Protein AF-A0A1D2MIW7-F1 (afdb_monomer_lite)

Secondary structure (DSSP, 8-state):
-----SS-SSBTTT--S---EEESSSS-EE-HHHHHTSTT--SSSS-TT-S-TTEESS-HHHHHHHS---GGGTT--HHHHHHHHHHHHHHHTSHHHHTS-GGGS----TTSTHHHH-SS---HHHHHHHHHTT--SSHHHHHHHHHHHHHHHHHHT-TTSHHHHHHHHHHHHHHHHHHHHHH-HHHHHHHT-SS-HHHHHTSPPSSPPEEEEEEETTTEEEEEEEEEEETTTTEEEEEETTT--EEEEEGGGEEE--SS-SS-GGG-TTTHHHHHHHHHHHHHHHHHHHHHH----PPPTTPBP-S-HHHHHHHH-HHHHHHHHHH------HHHHHHHHHHHHHHHHHHTTTTSSTTS----

Radius of gyration: 23.61 Å; chains: 1; bounding box: 58×45×82 Å

Structure (mmCIF, N/CA/C/O backbone):
data_AF-A0A1D2MIW7-F1
#
_entry.id   AF-A0A1D2MIW7-F1
#
loop_
_atom_site.group_PDB
_atom_site.id
_atom_site.type_symbol
_atom_site.label_atom_id
_atom_site.label_alt_id
_atom_site.label_comp_id
_atom_site.label_asym_id
_atom_site.label_entity_id
_atom_site.label_seq_id
_atom_site.pdbx_PDB_ins_code
_atom_site.Cartn_x
_atom_site.Cartn_y
_atom_site.Cartn_z
_atom_site.occupancy
_atom_site.B_iso_or_equiv
_atom_site.auth_seq_id
_atom_site.auth_comp_id
_atom_site.auth_asym_id
_atom_site.auth_atom_id
_atom_site.pdbx_PDB_model_num
ATOM 1 N N . MET A 1 1 ? 13.161 -3.548 -45.285 1.00 33.22 1 MET A N 1
ATOM 2 C CA . MET A 1 1 ? 13.350 -3.529 -43.821 1.00 33.22 1 MET A CA 1
ATOM 3 C C . MET A 1 1 ? 12.283 -2.623 -43.244 1.00 33.22 1 MET A C 1
ATOM 5 O O . MET A 1 1 ? 12.410 -1.409 -43.304 1.00 33.22 1 MET A O 1
ATOM 9 N N . THR A 1 2 ? 11.162 -3.214 -42.851 1.00 29.78 2 THR A N 1
ATOM 10 C CA . THR A 1 2 ? 9.982 -2.520 -42.331 1.00 29.78 2 THR A CA 1
ATOM 11 C C . THR A 1 2 ? 10.310 -1.963 -40.947 1.00 29.78 2 THR A C 1
ATOM 13 O O . THR A 1 2 ? 10.759 -2.701 -40.074 1.00 29.78 2 THR A O 1
ATOM 16 N N . LEU A 1 3 ? 10.148 -0.651 -40.776 1.00 33.84 3 LEU A N 1
ATOM 17 C CA . LEU A 1 3 ? 10.352 0.060 -39.517 1.00 33.84 3 LEU A CA 1
ATOM 18 C C . LEU A 1 3 ? 9.408 -0.521 -38.449 1.00 33.84 3 LEU A C 1
ATOM 20 O O . LEU A 1 3 ? 8.197 -0.336 -38.535 1.00 33.84 3 LEU A O 1
ATOM 24 N N . ARG A 1 4 ? 9.961 -1.238 -37.459 1.00 43.25 4 ARG A N 1
ATOM 25 C CA . ARG A 1 4 ? 9.262 -1.601 -36.215 1.00 43.25 4 ARG A CA 1
ATOM 26 C C . ARG A 1 4 ? 8.965 -0.309 -35.454 1.00 43.25 4 ARG A C 1
ATOM 28 O O . ARG A 1 4 ? 9.815 0.206 -34.739 1.00 43.25 4 ARG A O 1
ATOM 35 N N . THR A 1 5 ? 7.776 0.241 -35.628 1.00 51.25 5 THR A N 1
ATOM 36 C CA . THR A 1 5 ? 7.263 1.340 -34.807 1.00 51.25 5 THR A CA 1
ATOM 37 C C . THR A 1 5 ? 6.192 0.766 -33.892 1.00 51.25 5 THR A C 1
ATOM 39 O O . THR A 1 5 ? 5.144 0.409 -34.416 1.00 51.25 5 THR A O 1
ATOM 42 N N . PHE A 1 6 ? 6.482 0.605 -32.590 1.00 65.00 6 PHE A N 1
ATOM 43 C CA . PHE A 1 6 ? 5.611 0.986 -31.449 1.00 65.00 6 PHE A CA 1
ATOM 44 C C . PHE A 1 6 ? 5.975 0.357 -30.084 1.00 65.00 6 PHE A C 1
ATOM 46 O O . PHE A 1 6 ? 5.463 0.833 -29.075 1.00 65.00 6 PHE A O 1
ATOM 53 N N . GLY A 1 7 ? 6.865 -0.639 -30.005 1.00 77.62 7 GLY A N 1
ATOM 54 C CA . GLY A 1 7 ? 7.202 -1.306 -28.736 1.00 77.62 7 GLY A CA 1
ATOM 55 C C . GLY A 1 7 ? 8.694 -1.356 -28.419 1.00 77.62 7 GLY A C 1
ATOM 56 O O . GLY A 1 7 ? 9.531 -1.247 -29.315 1.00 77.62 7 GLY A O 1
ATOM 57 N N . ASP A 1 8 ? 9.005 -1.542 -27.137 1.00 87.31 8 ASP A N 1
ATOM 58 C CA . ASP A 1 8 ? 10.353 -1.796 -26.632 1.00 87.31 8 ASP A CA 1
ATOM 59 C C . ASP A 1 8 ? 10.974 -3.026 -27.315 1.00 87.31 8 ASP A C 1
ATOM 61 O O . ASP A 1 8 ? 10.278 -3.998 -27.617 1.00 87.31 8 ASP A O 1
ATOM 65 N N . MET A 1 9 ? 12.280 -2.999 -27.560 1.00 89.25 9 MET A N 1
ATOM 66 C CA . MET A 1 9 ? 13.021 -4.165 -28.048 1.00 89.25 9 MET A CA 1
ATOM 67 C C . MET A 1 9 ? 13.393 -5.125 -26.914 1.00 89.25 9 MET A C 1
ATOM 69 O O . MET A 1 9 ? 13.704 -6.289 -27.180 1.00 89.25 9 MET A O 1
ATOM 73 N N . TYR A 1 10 ? 13.332 -4.653 -25.669 1.00 91.56 10 TYR A N 1
ATOM 74 C CA . TYR A 1 10 ? 13.669 -5.406 -24.472 1.00 91.56 10 TYR A CA 1
ATOM 75 C C . TYR A 1 10 ? 12.407 -5.910 -23.773 1.00 91.56 10 TYR A C 1
ATOM 77 O O . TYR A 1 10 ? 11.380 -5.235 -23.682 1.00 91.56 10 TYR A O 1
ATOM 85 N N . CYS A 1 11 ? 12.468 -7.143 -23.282 1.00 91.94 11 CYS A N 1
ATOM 86 C CA . CYS A 1 11 ? 11.341 -7.780 -22.619 1.00 91.94 11 CYS A CA 1
ATOM 87 C C . CYS A 1 11 ? 11.134 -7.165 -21.234 1.00 91.94 11 CYS A C 1
ATOM 89 O O . CYS A 1 11 ? 12.060 -7.108 -20.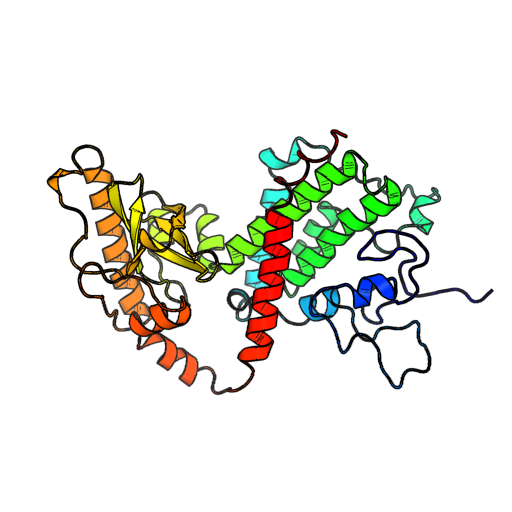429 1.00 91.94 11 CYS A O 1
ATOM 91 N N . TRP A 1 12 ? 9.909 -6.751 -20.920 1.00 92.69 12 TRP A N 1
ATOM 92 C CA . TRP A 1 12 ? 9.562 -6.129 -19.645 1.00 92.69 12 TRP A CA 1
ATOM 93 C C . TRP A 1 12 ? 9.880 -7.019 -18.437 1.00 92.69 12 TRP A C 1
ATOM 95 O O . TRP A 1 12 ? 10.299 -6.504 -17.404 1.00 92.69 12 TRP A O 1
ATOM 105 N N . CYS A 1 13 ? 9.718 -8.339 -18.582 1.00 89.75 13 CYS A N 1
ATOM 106 C CA . CYS A 1 13 ? 9.931 -9.308 -17.507 1.00 89.75 13 CYS A CA 1
ATOM 107 C C . CYS A 1 13 ? 11.409 -9.626 -17.269 1.00 89.75 13 CYS A C 1
ATOM 109 O O . CYS A 1 13 ? 11.843 -9.680 -16.127 1.00 89.75 13 CYS A O 1
ATOM 111 N N . CYS A 1 14 ? 12.172 -9.898 -18.333 1.00 92.12 14 CYS A N 1
ATOM 112 C CA . CYS A 1 14 ? 13.530 -10.436 -18.201 1.00 92.12 14 CYS A CA 1
ATOM 113 C C . CYS A 1 14 ? 14.632 -9.459 -18.626 1.00 92.12 14 CYS A C 1
ATOM 115 O O . CYS A 1 14 ? 15.806 -9.787 -18.454 1.00 92.12 14 CYS A O 1
ATOM 117 N N . HIS A 1 15 ? 14.265 -8.296 -19.176 1.00 92.31 15 HIS A N 1
ATOM 118 C CA . HIS A 1 15 ? 15.143 -7.207 -19.625 1.00 92.31 15 HIS A CA 1
ATOM 119 C C . HIS A 1 15 ? 16.101 -7.561 -20.776 1.00 92.31 15 HIS A C 1
ATOM 121 O O . HIS A 1 15 ? 17.041 -6.822 -21.044 1.00 92.31 15 HIS A O 1
ATOM 127 N N . LEU A 1 16 ? 15.879 -8.689 -21.461 1.00 91.00 16 LEU A N 1
ATOM 128 C CA . LEU A 1 16 ? 16.687 -9.131 -22.604 1.00 91.00 16 LEU A CA 1
ATOM 129 C C . LEU A 1 16 ? 16.058 -8.714 -23.941 1.00 91.00 16 LEU A C 1
ATOM 131 O O . LEU A 1 16 ? 14.845 -8.517 -24.018 1.00 91.00 16 LEU A O 1
ATOM 135 N N . GLU A 1 17 ? 16.895 -8.617 -24.976 1.00 89.94 17 GLU A N 1
ATOM 136 C CA . GLU A 1 17 ? 16.527 -8.274 -26.361 1.00 89.94 17 GLU A CA 1
ATOM 137 C C . GLU A 1 17 ? 15.564 -9.284 -27.004 1.00 89.94 17 GLU A C 1
ATOM 139 O O . GLU A 1 17 ? 15.214 -10.307 -26.417 1.00 89.94 17 GLU A O 1
ATOM 144 N N . ASP A 1 18 ? 15.141 -9.003 -28.237 1.00 86.62 18 ASP A N 1
ATOM 145 C CA . ASP A 1 18 ? 14.216 -9.821 -29.028 1.00 86.62 18 ASP A CA 1
ATOM 146 C C . ASP A 1 18 ? 12.820 -9.969 -28.408 1.00 86.62 18 ASP A C 1
ATOM 148 O O . ASP A 1 18 ? 12.116 -10.957 -28.633 1.00 86.62 18 ASP A O 1
ATOM 152 N N . ALA A 1 19 ? 12.364 -8.960 -27.662 1.00 86.38 19 ALA A N 1
ATOM 153 C CA . ALA A 1 19 ? 10.955 -8.863 -27.316 1.00 86.38 19 ALA A CA 1
ATOM 154 C C . ALA A 1 19 ? 10.133 -8.642 -28.594 1.00 86.38 19 ALA A C 1
ATOM 156 O O . ALA A 1 19 ? 10.399 -7.739 -29.393 1.00 86.38 19 ALA A O 1
ATOM 157 N N . MET A 1 20 ? 9.158 -9.521 -28.819 1.00 80.94 20 MET A N 1
ATOM 158 C CA . MET A 1 20 ? 8.353 -9.518 -30.044 1.00 80.94 20 MET A CA 1
ATOM 159 C C . MET A 1 20 ? 6.889 -9.182 -29.785 1.00 80.94 20 MET A C 1
ATOM 161 O O . MET A 1 20 ? 6.206 -8.823 -30.728 1.00 80.94 20 MET A O 1
ATOM 165 N N . TYR A 1 21 ? 6.412 -9.283 -28.541 1.00 83.38 21 TYR A N 1
ATOM 166 C CA . TYR A 1 21 ? 5.001 -9.097 -28.208 1.00 83.38 21 TYR A CA 1
ATOM 167 C C . TYR A 1 21 ? 4.797 -7.734 -27.567 1.00 83.38 21 TYR A C 1
ATOM 169 O O . TYR A 1 21 ? 5.076 -7.569 -26.379 1.00 83.38 21 TYR A O 1
ATOM 177 N N . SER A 1 22 ? 4.349 -6.758 -28.352 1.00 86.06 22 SER A N 1
ATOM 178 C CA . SER A 1 22 ? 4.209 -5.367 -27.910 1.00 86.06 22 SER A CA 1
ATOM 179 C C . SER A 1 22 ? 2.771 -5.030 -27.533 1.00 86.06 22 SER A C 1
ATOM 181 O O . SER A 1 22 ? 1.825 -5.408 -28.226 1.00 86.06 22 SER A O 1
ATOM 183 N N . CYS A 1 23 ? 2.609 -4.289 -26.439 1.00 86.00 23 CYS A N 1
ATOM 184 C CA . CYS A 1 23 ? 1.318 -3.781 -25.985 1.00 86.00 23 CYS A CA 1
ATOM 185 C C . CYS A 1 23 ? 0.792 -2.674 -26.913 1.00 86.00 23 CYS A C 1
ATOM 187 O O . CYS A 1 23 ? 1.543 -1.787 -27.307 1.00 86.00 23 CYS A O 1
ATOM 189 N N . LYS A 1 24 ? -0.514 -2.656 -27.207 1.00 85.75 24 LYS A N 1
ATOM 190 C CA . LYS A 1 24 ? -1.151 -1.563 -27.966 1.00 85.75 24 LYS A CA 1
ATOM 191 C C . LYS A 1 24 ? -1.375 -0.295 -27.137 1.00 85.75 24 LYS A C 1
ATOM 193 O O . LYS A 1 24 ? -1.483 0.790 -27.703 1.00 85.75 24 LYS A O 1
ATOM 198 N N . LYS A 1 25 ? -1.450 -0.412 -25.806 1.00 86.12 25 LYS A N 1
ATOM 199 C CA . LYS A 1 25 ? -1.722 0.710 -24.886 1.00 86.12 25 LYS A CA 1
ATOM 200 C C . LYS A 1 25 ? -0.469 1.404 -24.343 1.00 86.12 25 LYS A C 1
ATOM 202 O O . LYS A 1 25 ? -0.565 2.523 -23.845 1.00 86.12 25 LYS A O 1
ATOM 207 N N . CYS A 1 26 ? 0.701 0.766 -24.390 1.00 89.69 26 CYS A N 1
ATOM 208 C CA . CYS A 1 26 ? 1.945 1.356 -23.892 1.00 89.69 26 CYS A CA 1
ATOM 209 C C . CYS A 1 26 ? 3.171 0.832 -24.644 1.00 89.69 26 CYS A C 1
ATOM 211 O O . CYS A 1 26 ? 3.077 -0.102 -25.425 1.00 89.69 26 CYS A O 1
ATOM 213 N N . ALA A 1 27 ? 4.341 1.399 -24.354 1.00 91.50 27 ALA A N 1
ATOM 214 C CA . ALA A 1 27 ? 5.586 1.033 -25.026 1.00 91.50 27 ALA A CA 1
ATOM 215 C C . ALA A 1 27 ? 6.176 -0.330 -24.604 1.00 91.50 27 ALA A C 1
ATOM 217 O O . ALA A 1 27 ? 7.210 -0.710 -25.136 1.00 91.50 27 ALA A O 1
ATOM 218 N N . ARG A 1 28 ? 5.584 -1.063 -23.648 1.00 91.00 28 ARG A N 1
ATOM 219 C CA . ARG A 1 28 ? 6.159 -2.321 -23.133 1.00 91.00 28 ARG A CA 1
ATOM 220 C C . ARG A 1 28 ? 6.048 -3.454 -24.150 1.00 91.00 28 ARG A C 1
ATOM 222 O O . ARG A 1 28 ? 5.008 -3.619 -24.792 1.00 91.00 28 ARG A O 1
ATOM 229 N N . SER A 1 29 ? 7.083 -4.286 -24.189 1.00 90.38 29 SER A N 1
ATOM 230 C CA . SER A 1 29 ? 7.117 -5.524 -24.965 1.00 90.38 29 SER A CA 1
ATOM 231 C C . SER A 1 29 ? 7.539 -6.708 -24.109 1.00 90.38 29 SER A C 1
ATOM 233 O O . SER A 1 29 ? 8.153 -6.544 -23.059 1.00 90.38 29 SER A O 1
ATOM 235 N N . TYR A 1 30 ? 7.229 -7.916 -24.566 1.00 88.56 30 TYR A N 1
ATOM 236 C CA . TYR A 1 30 ? 7.497 -9.146 -23.835 1.00 88.56 30 TYR A CA 1
ATOM 237 C C . TYR A 1 30 ? 8.016 -10.249 -24.766 1.00 88.56 30 TYR A C 1
ATOM 239 O O . TYR A 1 30 ? 7.759 -10.258 -25.976 1.00 88.56 30 TYR A O 1
ATOM 247 N N . HIS A 1 31 ? 8.724 -11.225 -24.199 1.00 86.69 31 HIS A N 1
ATOM 248 C CA . HIS A 1 31 ? 8.902 -12.527 -24.843 1.00 86.69 31 HIS A CA 1
ATOM 249 C C . HIS A 1 31 ? 7.650 -13.365 -24.670 1.00 86.69 31 HIS A C 1
ATOM 251 O O . HIS A 1 31 ? 7.053 -13.353 -23.597 1.00 86.69 31 HIS A O 1
ATOM 257 N N . ARG A 1 32 ? 7.339 -14.194 -25.675 1.00 80.25 32 ARG A N 1
ATOM 258 C CA . ARG A 1 32 ? 6.245 -15.170 -25.598 1.00 80.25 32 ARG A CA 1
ATOM 259 C C . ARG A 1 32 ? 6.309 -15.957 -24.291 1.00 80.25 32 ARG A C 1
ATOM 261 O O . ARG A 1 32 ? 5.372 -15.940 -23.508 1.00 80.25 32 ARG A O 1
ATOM 268 N N . ARG A 1 33 ? 7.457 -16.600 -24.055 1.00 83.12 33 ARG A N 1
ATOM 269 C CA . ARG A 1 33 ? 7.700 -17.454 -22.892 1.00 83.12 33 ARG A CA 1
ATOM 270 C C . ARG A 1 33 ? 7.535 -16.692 -21.579 1.00 83.12 33 ARG A C 1
ATOM 272 O O . ARG A 1 33 ? 6.825 -17.174 -20.713 1.00 83.12 33 ARG A O 1
ATOM 279 N N . CYS A 1 34 ? 8.114 -15.495 -21.472 1.00 85.81 34 CYS A N 1
ATOM 280 C CA . CYS A 1 34 ? 7.993 -14.686 -20.263 1.00 85.81 34 CYS A CA 1
ATOM 281 C C . CYS A 1 34 ? 6.542 -14.324 -19.951 1.00 85.81 34 CYS A C 1
ATOM 283 O O . CYS A 1 34 ? 6.188 -14.328 -18.785 1.00 85.81 34 CYS A O 1
ATOM 285 N N . VAL A 1 35 ? 5.704 -14.055 -20.960 1.00 75.94 35 VAL A N 1
ATOM 286 C CA . VAL A 1 35 ? 4.276 -13.801 -20.719 1.00 75.94 35 VAL A CA 1
ATOM 287 C C . VAL A 1 35 ? 3.569 -15.047 -20.188 1.00 75.94 35 VAL A C 1
ATOM 289 O O . VAL A 1 35 ? 2.824 -14.945 -19.224 1.00 75.94 35 VAL A O 1
ATOM 292 N N . PHE A 1 36 ? 3.816 -16.214 -20.792 1.00 72.94 36 PHE A N 1
ATOM 293 C CA . PHE A 1 36 ? 3.184 -17.477 -20.381 1.00 72.94 36 PHE A CA 1
ATOM 294 C C . PHE A 1 36 ? 3.660 -17.993 -19.020 1.00 72.94 36 PHE A C 1
ATOM 296 O O . PHE A 1 36 ? 2.936 -18.735 -18.368 1.00 72.94 36 PHE A O 1
ATOM 303 N N . GLU A 1 37 ? 4.876 -17.636 -18.611 1.00 75.25 37 GLU A N 1
ATOM 304 C CA . GLU A 1 37 ? 5.429 -17.987 -17.301 1.00 75.25 37 GLU A CA 1
ATOM 305 C C . GLU A 1 37 ? 5.035 -16.990 -16.205 1.00 75.25 37 GLU A C 1
ATOM 307 O O . GLU A 1 37 ? 5.326 -17.249 -15.039 1.00 75.25 37 GLU A O 1
ATOM 312 N N . MET A 1 38 ? 4.376 -15.869 -16.535 1.00 69.31 38 MET A N 1
ATOM 313 C CA . MET A 1 38 ? 3.837 -14.999 -15.493 1.00 69.31 38 MET A CA 1
ATOM 314 C C . MET A 1 38 ? 2.708 -15.735 -14.767 1.00 69.31 38 MET A C 1
ATOM 316 O O . MET A 1 38 ? 1.735 -16.136 -15.416 1.00 69.31 38 MET A O 1
ATOM 320 N N . PRO A 1 39 ? 2.817 -15.910 -13.438 1.00 58.75 39 PRO A N 1
ATOM 321 C CA . PRO A 1 39 ? 1.760 -16.519 -12.649 1.00 58.75 39 PRO A CA 1
ATOM 322 C C . PRO A 1 39 ? 0.434 -15.795 -12.899 1.00 58.75 39 PRO A C 1
ATOM 324 O O . PRO A 1 39 ? 0.401 -14.568 -12.878 1.00 58.75 39 PRO A O 1
ATOM 327 N N . ASN A 1 40 ? -0.627 -16.564 -13.144 1.00 56.22 40 ASN A N 1
ATOM 328 C CA . ASN A 1 40 ? -2.027 -16.126 -13.139 1.00 56.22 40 ASN A CA 1
ATOM 329 C C . ASN A 1 40 ? -2.458 -15.034 -14.143 1.00 56.22 40 ASN A C 1
ATOM 331 O O . ASN A 1 40 ? -3.556 -14.505 -14.026 1.00 56.22 40 ASN A O 1
ATOM 335 N N . TYR A 1 41 ? -1.681 -14.765 -15.201 1.00 60.62 41 TYR A N 1
ATOM 336 C CA . TYR A 1 41 ? -2.113 -13.879 -16.298 1.00 60.62 41 TYR A CA 1
ATOM 337 C C . TYR A 1 41 ? -2.393 -14.585 -17.646 1.00 60.62 41 TYR A C 1
ATOM 339 O O . TYR A 1 41 ? -1.769 -14.233 -18.655 1.00 60.62 41 TYR A O 1
ATOM 347 N N . PRO A 1 42 ? -3.344 -15.539 -17.745 1.00 52.06 42 PRO A N 1
ATOM 348 C CA . PRO A 1 42 ? -3.893 -15.945 -19.030 1.00 52.06 42 PRO A CA 1
ATOM 349 C C . PRO A 1 42 ? -5.242 -15.248 -19.318 1.00 52.06 42 PRO A C 1
ATOM 351 O O . PRO A 1 42 ? -6.228 -15.482 -18.636 1.00 52.06 42 PRO A O 1
ATOM 354 N N . GLU A 1 43 ? -5.249 -14.467 -20.409 1.00 52.09 43 GLU A N 1
ATOM 355 C CA . GLU A 1 43 ? -6.390 -13.835 -21.119 1.00 52.09 43 GLU A CA 1
ATOM 356 C C . GLU A 1 43 ? -6.956 -12.527 -20.515 1.00 52.09 43 GLU A C 1
ATOM 358 O O . GLU A 1 43 ? -7.463 -12.541 -19.402 1.00 52.09 43 GLU A O 1
ATOM 363 N N . PRO A 1 44 ? -6.863 -11.362 -21.212 1.00 51.66 44 PRO A N 1
ATOM 364 C CA . PRO A 1 44 ? -6.863 -11.156 -22.665 1.00 51.66 44 PRO A CA 1
ATOM 365 C C . PRO A 1 44 ? -5.572 -10.463 -23.152 1.00 51.66 44 PRO A C 1
ATOM 367 O O . PRO A 1 44 ? -5.558 -9.292 -23.532 1.00 51.66 44 PRO A O 1
ATOM 370 N N . LEU A 1 45 ? -4.444 -11.176 -23.119 1.00 55.19 45 LEU A N 1
ATOM 371 C CA . LEU A 1 45 ? -3.157 -10.652 -23.605 1.00 55.19 45 LEU A CA 1
ATOM 372 C C . LEU A 1 45 ? -2.978 -10.828 -25.120 1.00 55.19 45 LEU A C 1
ATOM 374 O O . LEU A 1 45 ? -2.221 -10.096 -25.753 1.00 55.19 45 LEU A O 1
ATOM 378 N N . PHE A 1 46 ? -3.687 -11.777 -25.723 1.00 56.59 46 PHE A N 1
ATOM 379 C CA . PHE A 1 46 ? -3.615 -12.055 -27.151 1.00 56.59 46 PHE A CA 1
ATOM 380 C C . PHE A 1 46 ? -5.021 -12.010 -27.714 1.00 56.59 46 PHE A C 1
ATOM 382 O O . PHE A 1 46 ? -5.910 -12.681 -27.202 1.00 56.59 46 PHE A O 1
ATOM 389 N N . ASN A 1 47 ? -5.224 -11.217 -28.759 1.00 54.38 47 ASN A N 1
ATOM 390 C CA . ASN A 1 47 ? -6.470 -11.258 -29.498 1.00 54.38 47 ASN A CA 1
ATOM 391 C C . ASN A 1 47 ? -6.446 -12.520 -30.379 1.00 54.38 47 ASN A C 1
ATOM 393 O O . ASN A 1 47 ? -5.641 -12.558 -31.320 1.00 54.38 47 ASN A O 1
ATOM 397 N N . PRO A 1 48 ? -7.284 -13.540 -30.106 1.00 52.34 48 PRO A N 1
ATOM 398 C CA . PRO A 1 48 ? -7.294 -14.779 -30.883 1.00 52.34 48 PRO A CA 1
ATOM 399 C C . PRO A 1 48 ? -7.689 -14.550 -32.351 1.00 52.34 48 PRO A C 1
ATOM 401 O O . PRO A 1 48 ? -7.375 -15.376 -33.204 1.00 52.34 48 PRO A O 1
ATOM 404 N N . GLU A 1 49 ? -8.330 -13.418 -32.658 1.00 53.56 49 GLU A N 1
ATOM 405 C CA . GLU A 1 49 ? -8.739 -13.002 -34.002 1.00 53.56 49 GLU A CA 1
ATOM 406 C C . GLU A 1 49 ? -7.729 -12.054 -34.676 1.00 53.56 49 GLU A C 1
ATOM 408 O O . GLU A 1 49 ? -7.880 -11.717 -35.854 1.00 53.56 49 GLU A O 1
ATOM 413 N N . SER A 1 50 ? -6.686 -11.600 -33.967 1.00 57.09 50 SER A N 1
ATOM 414 C CA . SER A 1 50 ? -5.691 -10.707 -34.564 1.00 57.09 50 SER A CA 1
ATOM 415 C C . SER A 1 50 ? -4.777 -11.449 -35.539 1.00 57.09 50 SER A C 1
ATOM 417 O O . SER A 1 50 ? -4.153 -12.455 -35.220 1.00 57.09 50 SER A O 1
ATOM 419 N N . MET A 1 51 ? -4.666 -10.903 -36.752 1.00 49.81 51 MET A N 1
ATOM 420 C CA . MET A 1 51 ? -3.760 -11.396 -37.798 1.00 49.81 51 MET A CA 1
ATOM 421 C C . MET A 1 51 ? -2.276 -11.131 -37.482 1.00 49.81 51 MET A C 1
ATOM 423 O O . MET A 1 51 ? -1.407 -11.654 -38.177 1.00 49.81 51 MET A O 1
ATOM 427 N N . ASP A 1 52 ? -1.985 -10.303 -36.471 1.00 60.94 52 ASP A N 1
ATOM 428 C CA . ASP A 1 52 ? -0.629 -9.996 -36.020 1.00 60.94 52 ASP A CA 1
ATOM 429 C C . ASP A 1 52 ? -0.314 -10.756 -34.719 1.00 60.94 52 ASP A C 1
ATOM 431 O O . ASP A 1 52 ? -0.646 -10.278 -33.630 1.00 60.94 52 ASP A O 1
ATOM 435 N N . PRO A 1 53 ? 0.363 -11.915 -34.798 1.00 58.03 53 PRO A N 1
ATOM 436 C CA . PRO A 1 53 ? 0.722 -12.707 -33.628 1.00 58.03 53 PRO A CA 1
ATOM 437 C C . PRO A 1 53 ? 1.750 -12.011 -32.720 1.00 58.03 53 PRO A C 1
ATOM 439 O O . PRO A 1 53 ? 2.132 -12.587 -31.711 1.00 58.03 53 PRO A O 1
ATOM 442 N N . SER A 1 54 ? 2.237 -10.812 -33.064 1.00 63.28 54 SER A N 1
ATOM 443 C CA . SER A 1 54 ? 3.194 -10.012 -32.287 1.00 63.28 54 SER A CA 1
ATOM 444 C C . SER A 1 54 ? 2.555 -8.830 -31.534 1.00 63.28 54 SER A C 1
ATOM 446 O O . SER A 1 54 ? 3.269 -8.059 -30.890 1.00 63.28 54 SER A O 1
ATOM 448 N N . SER A 1 55 ? 1.224 -8.677 -31.555 1.00 67.56 55 SER A N 1
ATOM 449 C CA . SER A 1 55 ? 0.530 -7.550 -30.913 1.00 67.56 55 SER A CA 1
ATOM 450 C C . SER A 1 55 ? -0.415 -7.983 -29.783 1.00 67.56 55 SER A C 1
ATOM 452 O O . SER A 1 55 ? -1.239 -8.877 -29.950 1.00 67.56 55 SER A O 1
ATOM 454 N N . MET A 1 56 ? -0.302 -7.319 -28.630 1.00 76.94 56 MET A N 1
ATOM 455 C CA . MET A 1 56 ? -1.082 -7.555 -27.408 1.00 76.94 56 MET A CA 1
ATOM 456 C C . MET A 1 56 ? -2.065 -6.402 -27.168 1.00 76.94 56 MET A C 1
ATOM 458 O O . MET A 1 56 ? -1.650 -5.243 -27.147 1.00 76.94 56 MET A O 1
ATOM 462 N N . ASP A 1 57 ? -3.354 -6.694 -26.954 1.00 80.00 57 ASP A N 1
ATOM 463 C CA . ASP A 1 57 ? -4.393 -5.657 -26.798 1.00 80.00 57 ASP A CA 1
ATOM 464 C C . ASP A 1 57 ? -4.172 -4.777 -25.561 1.00 80.00 57 ASP A C 1
ATOM 466 O O . ASP A 1 57 ? -4.254 -3.550 -25.635 1.00 80.00 57 ASP A O 1
ATOM 470 N N . SER A 1 58 ? -3.827 -5.388 -24.430 1.00 80.25 58 SER A N 1
ATOM 471 C CA . SER A 1 58 ? -3.421 -4.694 -23.210 1.00 80.25 58 SER A CA 1
ATOM 472 C C . SER A 1 58 ? -2.435 -5.570 -22.452 1.00 80.25 58 SER A C 1
ATOM 474 O O . SER A 1 58 ? -2.665 -6.765 -22.329 1.00 80.25 58 SER A O 1
ATOM 476 N N . CYS A 1 59 ? -1.343 -5.000 -21.945 1.00 83.19 59 CYS A N 1
ATOM 477 C CA . CYS A 1 59 ? -0.402 -5.744 -21.109 1.00 83.19 59 CYS A CA 1
ATOM 478 C C . CYS A 1 59 ? -0.826 -5.751 -19.638 1.00 83.19 59 CYS A C 1
ATOM 480 O O . CYS A 1 59 ? -1.611 -4.883 -19.246 1.00 83.19 59 CYS A O 1
ATOM 482 N N . PRO A 1 60 ? -0.280 -6.659 -18.806 1.00 79.75 60 PRO A N 1
ATOM 483 C CA . PRO A 1 60 ? -0.668 -6.767 -17.398 1.00 79.75 60 PRO A CA 1
ATOM 484 C C . PRO A 1 60 ? -0.514 -5.453 -16.628 1.00 79.75 60 PRO A C 1
ATOM 486 O O . PRO A 1 60 ? -1.410 -5.057 -15.896 1.00 79.75 60 PRO A O 1
ATOM 489 N N . GLU A 1 61 ? 0.575 -4.712 -16.865 1.00 85.44 61 GLU A N 1
ATOM 490 C CA . GLU A 1 61 ? 0.798 -3.411 -16.217 1.00 85.44 61 GLU A CA 1
ATOM 491 C C . GLU A 1 61 ? -0.247 -2.364 -16.640 1.00 85.44 61 GLU A C 1
ATOM 493 O O . GLU A 1 61 ? -0.583 -1.487 -15.856 1.00 85.44 61 GLU A O 1
ATOM 498 N N . CYS A 1 62 ? -0.763 -2.425 -17.875 1.00 85.19 62 CYS A N 1
ATOM 499 C CA . CYS A 1 62 ? -1.838 -1.535 -18.324 1.00 85.19 62 CYS A CA 1
ATOM 500 C C . CYS A 1 62 ? -3.193 -1.939 -17.742 1.00 85.19 62 CYS A C 1
ATOM 502 O O . CYS A 1 62 ? -3.955 -1.059 -17.367 1.00 85.19 62 CYS A O 1
ATOM 504 N N . VAL A 1 63 ? -3.480 -3.241 -17.650 1.00 81.25 63 VAL A N 1
ATOM 505 C CA . VAL A 1 63 ? -4.707 -3.738 -17.008 1.00 81.25 63 VAL A CA 1
ATOM 506 C C . VAL A 1 63 ? -4.735 -3.313 -15.537 1.00 81.25 63 VAL A C 1
ATOM 508 O O . VAL A 1 63 ? -5.701 -2.692 -15.107 1.00 81.25 63 VAL A O 1
ATOM 511 N N . ALA A 1 64 ? -3.640 -3.537 -14.805 1.00 79.69 64 ALA A N 1
ATOM 512 C CA . ALA A 1 64 ? -3.513 -3.123 -13.407 1.00 79.69 64 ALA A CA 1
ATOM 513 C C . ALA A 1 64 ? -3.529 -1.595 -13.220 1.00 79.69 64 ALA A C 1
ATOM 515 O O . ALA A 1 64 ? -3.962 -1.104 -12.187 1.00 79.69 64 ALA A O 1
ATOM 516 N N . ALA A 1 65 ? -3.042 -0.820 -14.195 1.00 82.06 65 ALA A N 1
ATOM 517 C CA . ALA A 1 65 ? -3.066 0.639 -14.107 1.00 82.06 65 ALA A CA 1
ATOM 518 C C . ALA A 1 65 ? -4.447 1.246 -14.413 1.00 82.06 65 ALA A C 1
ATOM 520 O O . ALA A 1 65 ? -4.775 2.286 -13.836 1.00 82.06 65 ALA A O 1
ATOM 521 N N . ASP A 1 66 ? -5.218 0.640 -15.323 1.00 79.81 66 ASP A N 1
ATOM 522 C CA . ASP A 1 66 ? -6.539 1.122 -15.751 1.00 79.81 66 ASP A CA 1
ATOM 523 C C . ASP A 1 66 ? -7.629 0.847 -14.695 1.00 79.81 66 ASP A C 1
ATOM 525 O O . ASP A 1 66 ? -8.548 1.654 -14.542 1.00 79.81 66 ASP A O 1
ATOM 529 N N . GLU A 1 67 ? -7.513 -0.251 -13.944 1.00 70.94 67 GLU A N 1
ATOM 530 C CA . GLU A 1 67 ? -8.426 -0.625 -12.860 1.00 70.94 67 GLU A CA 1
ATOM 531 C C . GLU A 1 67 ? -7.679 -0.617 -11.524 1.00 70.94 67 GLU A C 1
ATOM 533 O O . GLU A 1 67 ? -6.751 -1.395 -11.338 1.00 70.94 67 GLU A O 1
ATOM 538 N N . THR A 1 68 ? -8.076 0.237 -10.571 1.00 74.75 68 THR A N 1
ATOM 539 C CA . THR A 1 68 ? -7.517 0.180 -9.211 1.00 74.75 68 THR A CA 1
ATOM 540 C C . THR A 1 68 ? -7.870 -1.164 -8.581 1.00 74.75 68 THR A C 1
ATOM 542 O O . THR A 1 68 ? -9.027 -1.406 -8.224 1.00 74.75 68 THR A O 1
ATOM 545 N N . VAL A 1 69 ? -6.873 -2.032 -8.429 1.00 71.38 69 VAL A N 1
ATOM 546 C CA . VAL A 1 69 ? -7.078 -3.405 -7.960 1.00 71.38 69 VAL A CA 1
ATOM 547 C C . VAL A 1 69 ? -7.127 -3.435 -6.434 1.00 71.38 69 VAL A C 1
ATOM 549 O O . VAL A 1 69 ? -7.943 -4.144 -5.843 1.00 71.38 69 VAL A O 1
ATOM 552 N N . LEU A 1 70 ? -6.322 -2.593 -5.779 1.00 72.62 70 LEU A N 1
ATOM 553 C CA . LEU A 1 70 ? -6.307 -2.459 -4.323 1.00 72.62 70 LEU A CA 1
ATOM 554 C C . LEU A 1 70 ? -7.658 -1.937 -3.800 1.00 72.62 70 LEU A C 1
ATOM 556 O O . LEU A 1 70 ? -8.013 -0.770 -3.984 1.00 72.62 70 LEU A O 1
ATOM 560 N N . TYR A 1 71 ? -8.424 -2.785 -3.103 1.00 69.19 71 TYR A N 1
ATOM 561 C CA . TYR A 1 71 ? -9.777 -2.451 -2.629 1.00 69.19 71 TYR A CA 1
ATOM 562 C C . TYR A 1 71 ? -9.815 -1.211 -1.732 1.00 69.19 71 TYR A C 1
ATOM 564 O O . TYR A 1 71 ? -10.738 -0.396 -1.811 1.00 69.19 71 TYR A O 1
ATOM 572 N N . SER A 1 72 ? -8.783 -1.025 -0.909 1.00 71.75 72 SER A N 1
ATOM 573 C CA . SER A 1 72 ? -8.620 0.155 -0.054 1.00 71.75 72 SER A CA 1
ATOM 574 C C . SER A 1 72 ? -8.513 1.474 -0.839 1.00 71.75 72 SER A C 1
ATOM 576 O O . SER A 1 72 ? -8.757 2.542 -0.266 1.00 71.75 72 SER A O 1
ATOM 578 N N . MET A 1 73 ? -8.185 1.392 -2.133 1.00 80.12 73 MET A N 1
ATOM 579 C CA . MET A 1 73 ? -7.951 2.511 -3.042 1.00 80.12 73 MET A CA 1
ATOM 580 C C . MET A 1 73 ? -9.082 2.730 -4.057 1.00 80.12 73 MET A C 1
ATOM 582 O O . MET A 1 73 ? -9.137 3.798 -4.661 1.00 80.12 73 MET A O 1
ATOM 586 N N . LYS A 1 74 ? -10.030 1.793 -4.218 1.00 74.62 74 LYS A N 1
ATOM 587 C CA . LYS A 1 74 ? -11.111 1.879 -5.230 1.00 74.62 74 LYS A CA 1
ATOM 588 C C . LYS A 1 74 ? -11.976 3.134 -5.134 1.00 74.62 74 LYS A C 1
ATOM 590 O O . LYS A 1 74 ? -12.435 3.648 -6.145 1.00 74.62 74 LYS A O 1
ATOM 595 N N . ASN A 1 75 ? -12.187 3.637 -3.918 1.00 73.38 75 ASN A N 1
ATOM 596 C CA . ASN A 1 75 ? -13.008 4.826 -3.661 1.00 73.38 75 ASN A CA 1
ATOM 597 C C . ASN A 1 75 ? -12.175 6.085 -3.366 1.00 73.38 75 ASN A C 1
ATOM 599 O O . ASN A 1 75 ? -12.717 7.079 -2.882 1.00 73.38 75 ASN A O 1
ATOM 603 N N . VAL A 1 76 ? -10.862 6.045 -3.607 1.00 81.12 76 VAL A N 1
ATOM 604 C CA . VAL A 1 76 ? -9.986 7.202 -3.406 1.00 81.12 76 VAL A CA 1
ATOM 605 C C . VAL A 1 76 ? -10.139 8.150 -4.586 1.00 81.12 76 VAL A C 1
ATOM 607 O O . VAL A 1 76 ? -9.968 7.767 -5.741 1.00 81.12 76 VAL A O 1
ATOM 610 N N . LEU A 1 77 ? -10.464 9.409 -4.297 1.00 85.19 77 LEU A N 1
ATOM 611 C CA . LEU A 1 77 ? -10.624 10.419 -5.338 1.00 85.19 77 LEU A CA 1
ATOM 612 C C . LEU A 1 77 ? -9.257 10.796 -5.937 1.00 85.19 77 LEU A C 1
ATOM 614 O O . LEU A 1 77 ? -8.270 10.842 -5.198 1.00 85.19 77 LEU A O 1
ATOM 618 N N . PRO A 1 78 ? -9.179 11.176 -7.227 1.00 87.12 78 PRO A N 1
ATOM 619 C CA . PRO A 1 78 ? -7.910 11.548 -7.858 1.00 87.12 78 PRO A CA 1
ATOM 620 C C . PRO A 1 78 ? -7.085 12.602 -7.089 1.00 87.12 78 PRO A C 1
ATOM 622 O O . PRO A 1 78 ? -5.883 12.393 -6.934 1.00 87.12 78 PRO A O 1
ATOM 625 N N . PRO A 1 79 ? -7.673 13.667 -6.497 1.00 87.56 79 PRO A N 1
ATOM 626 C CA . PRO A 1 79 ? -6.903 14.613 -5.682 1.00 87.56 79 PRO A CA 1
ATOM 627 C C . PRO A 1 79 ? -6.301 13.988 -4.413 1.00 87.56 79 PRO A C 1
ATOM 629 O O . PRO A 1 79 ? -5.207 14.358 -3.994 1.00 87.56 79 PRO A O 1
ATOM 632 N N . GLN A 1 80 ? -6.998 13.026 -3.796 1.00 87.81 80 GLN A N 1
ATOM 633 C CA . GLN A 1 80 ? -6.497 12.303 -2.624 1.00 87.81 80 GLN A CA 1
ATOM 634 C C . GLN A 1 80 ? -5.363 11.352 -3.011 1.00 87.81 80 GLN A C 1
ATOM 636 O O . GLN A 1 80 ? -4.357 11.296 -2.308 1.00 87.81 80 GLN A O 1
ATOM 641 N N . LEU A 1 81 ? -5.495 10.650 -4.143 1.00 91.75 81 LEU A N 1
ATOM 642 C CA . LEU A 1 81 ? -4.414 9.843 -4.707 1.00 91.75 81 LEU A CA 1
ATOM 643 C C . LEU A 1 81 ? -3.182 10.710 -4.978 1.00 91.75 81 LEU A C 1
ATOM 645 O O . LEU A 1 81 ? -2.086 10.364 -4.546 1.00 91.75 81 LEU A O 1
ATOM 649 N N . ASN A 1 82 ? -3.362 11.852 -5.643 1.00 92.88 82 ASN A N 1
ATOM 650 C CA . ASN A 1 82 ? -2.261 12.757 -5.943 1.00 92.88 82 ASN A CA 1
ATOM 651 C C . ASN A 1 82 ? -1.550 13.230 -4.662 1.00 92.88 82 ASN A C 1
ATOM 653 O O . ASN A 1 82 ? -0.323 13.207 -4.569 1.00 92.88 82 ASN A O 1
ATOM 657 N N . TYR A 1 83 ? -2.321 13.571 -3.625 1.00 91.06 83 TYR A N 1
ATOM 658 C CA . TYR A 1 83 ? -1.782 13.936 -2.316 1.00 91.06 83 TYR A CA 1
ATOM 659 C C . TYR A 1 83 ? -0.977 12.804 -1.658 1.00 91.06 83 TYR A C 1
ATOM 661 O O . TYR A 1 83 ? 0.106 13.049 -1.129 1.00 91.06 83 TYR A O 1
ATOM 669 N N . ILE A 1 84 ? -1.450 11.556 -1.738 1.00 92.69 84 ILE A N 1
ATOM 670 C CA . ILE A 1 84 ? -0.708 10.375 -1.267 1.00 92.69 84 ILE A CA 1
ATOM 671 C C . ILE A 1 84 ? 0.611 10.221 -2.035 1.00 92.69 84 ILE A C 1
ATOM 673 O O . ILE A 1 84 ? 1.664 10.046 -1.423 1.00 92.69 84 ILE A O 1
ATOM 677 N N . LEU A 1 85 ? 0.578 10.333 -3.365 1.00 95.00 85 LEU A N 1
ATOM 678 C CA . LEU A 1 85 ? 1.765 10.191 -4.209 1.00 95.00 85 LEU A CA 1
ATOM 679 C C . LEU A 1 85 ? 2.813 11.279 -3.941 1.00 95.00 85 LEU A C 1
ATOM 681 O O . LEU A 1 85 ? 4.011 11.001 -4.006 1.00 95.00 85 LEU A O 1
ATOM 685 N N . HIS A 1 86 ? 2.396 12.492 -3.570 1.00 93.38 86 HIS A N 1
ATOM 686 C CA . HIS A 1 86 ? 3.319 13.534 -3.120 1.00 93.38 86 HIS A CA 1
ATOM 687 C C . HIS A 1 86 ? 4.124 13.116 -1.881 1.00 93.38 86 HIS A C 1
ATOM 689 O O . HIS A 1 86 ? 5.324 13.392 -1.824 1.00 93.38 86 HIS A O 1
ATOM 695 N N . TYR A 1 87 ? 3.509 12.413 -0.924 1.00 90.88 87 TYR A N 1
ATOM 696 C CA . TYR A 1 87 ? 4.222 11.880 0.240 1.00 90.88 87 TYR A CA 1
ATOM 697 C C . TYR A 1 87 ? 5.188 10.759 -0.125 1.00 90.88 87 TYR A C 1
ATOM 699 O O . TYR A 1 87 ? 6.319 10.759 0.362 1.00 90.88 87 TYR A O 1
ATOM 707 N N . VAL A 1 88 ? 4.776 9.848 -1.014 1.00 92.75 88 VAL A N 1
ATOM 708 C CA . VAL A 1 88 ? 5.658 8.783 -1.513 1.00 92.75 88 VAL A CA 1
ATOM 709 C C . VAL A 1 88 ? 6.896 9.406 -2.161 1.00 92.75 88 VAL A C 1
ATOM 711 O O . VAL A 1 88 ? 8.009 9.102 -1.748 1.00 92.75 88 VAL A O 1
ATOM 714 N N . ILE A 1 89 ? 6.725 10.365 -3.080 1.00 92.38 89 ILE A N 1
ATOM 715 C CA . ILE A 1 89 ? 7.838 11.112 -3.693 1.00 92.38 89 ILE A CA 1
ATOM 716 C C . ILE A 1 89 ? 8.710 11.814 -2.644 1.00 92.38 89 ILE A C 1
ATOM 718 O O . ILE A 1 89 ? 9.933 11.804 -2.767 1.00 92.38 89 ILE A O 1
ATOM 722 N N . GLY A 1 90 ? 8.104 12.417 -1.618 1.00 89.88 90 GLY A N 1
ATOM 723 C CA . GLY A 1 90 ? 8.833 13.042 -0.514 1.00 89.88 90 GLY A CA 1
ATOM 724 C C . GLY A 1 90 ? 9.767 12.061 0.196 1.00 89.88 90 GLY A C 1
ATOM 725 O O . GLY A 1 90 ? 10.929 12.389 0.420 1.00 89.88 90 GLY A O 1
ATOM 726 N N . LYS A 1 91 ? 9.302 10.834 0.466 1.00 87.56 91 LYS A N 1
ATOM 727 C CA . LYS A 1 91 ? 10.137 9.766 1.037 1.00 87.56 91 LYS A CA 1
ATOM 728 C C . LYS A 1 91 ? 11.243 9.306 0.096 1.00 87.56 91 LYS A C 1
ATOM 730 O O . LYS A 1 91 ? 12.380 9.181 0.541 1.00 87.56 91 LYS A O 1
ATOM 735 N N . LEU A 1 92 ? 10.947 9.129 -1.194 1.00 87.31 92 LEU A N 1
ATOM 736 C CA . LEU A 1 92 ? 11.965 8.765 -2.194 1.00 87.31 92 LEU A CA 1
ATOM 737 C C . LEU A 1 92 ? 13.085 9.808 -2.299 1.00 87.31 92 LEU A C 1
ATOM 739 O O . LEU A 1 92 ? 14.177 9.497 -2.757 1.00 87.31 92 LEU A O 1
ATOM 743 N N . LYS A 1 93 ? 12.803 11.051 -1.898 1.00 84.75 93 LYS A N 1
ATOM 744 C CA . LYS A 1 93 ? 13.745 12.173 -1.905 1.00 84.75 93 LYS A CA 1
ATOM 745 C C . LYS A 1 93 ? 14.316 12.510 -0.525 1.00 84.75 93 LYS A C 1
ATOM 747 O O . LYS A 1 93 ? 14.993 13.527 -0.402 1.00 84.75 93 LYS A O 1
ATOM 752 N N . SER A 1 94 ? 14.013 11.724 0.505 1.00 82.19 94 SER A N 1
ATOM 753 C CA . SER A 1 94 ? 14.517 11.965 1.860 1.00 82.19 94 SER A CA 1
ATOM 754 C C . SER A 1 94 ? 15.979 11.540 1.990 1.00 82.19 94 SER A C 1
ATOM 756 O O . SER A 1 94 ? 16.412 10.600 1.324 1.00 82.19 94 SER A O 1
ATOM 758 N N . ASP A 1 95 ? 16.737 12.220 2.853 1.00 62.16 95 ASP A N 1
ATOM 759 C CA . ASP A 1 95 ? 18.177 11.976 3.030 1.00 62.16 95 ASP A CA 1
ATOM 760 C C . ASP A 1 95 ? 18.492 10.521 3.423 1.00 62.16 95 ASP A C 1
ATOM 762 O O . ASP A 1 95 ? 19.517 9.984 3.004 1.00 62.16 95 ASP A O 1
ATOM 766 N N . ASP A 1 96 ? 17.566 9.857 4.124 1.00 63.81 96 ASP A N 1
ATOM 767 C CA . ASP A 1 96 ? 17.646 8.438 4.500 1.00 63.81 96 ASP A CA 1
ATOM 768 C C . ASP A 1 96 ? 17.709 7.494 3.284 1.00 63.81 96 ASP A C 1
ATOM 770 O O . ASP A 1 96 ? 18.272 6.406 3.372 1.00 63.81 96 ASP A O 1
ATOM 774 N N . PHE A 1 97 ? 17.151 7.907 2.142 1.00 64.69 97 PHE A N 1
ATOM 775 C CA . PHE A 1 97 ? 17.154 7.140 0.893 1.00 64.69 97 PHE A CA 1
ATOM 776 C C . PHE A 1 97 ? 18.153 7.689 -0.144 1.00 64.69 97 PHE A C 1
ATOM 778 O O . PHE A 1 97 ? 18.644 6.970 -1.011 1.00 64.69 97 PHE A O 1
ATOM 785 N N . MET A 1 98 ? 18.487 8.977 -0.053 1.00 59.31 98 MET A N 1
ATOM 786 C CA . MET A 1 98 ? 19.259 9.712 -1.063 1.00 59.31 98 MET A CA 1
ATOM 787 C C . MET A 1 98 ? 20.777 9.537 -0.964 1.00 59.31 98 MET A C 1
ATOM 789 O O . MET A 1 98 ? 21.488 9.959 -1.878 1.00 59.31 98 MET A O 1
ATOM 793 N N . PHE A 1 99 ? 21.289 8.910 0.100 1.00 50.38 99 PHE A N 1
ATOM 794 C CA . PHE A 1 99 ? 22.728 8.669 0.267 1.00 50.38 99 PHE A CA 1
ATOM 795 C C . PHE A 1 99 ? 23.324 7.685 -0.768 1.00 50.38 99 PHE A C 1
ATOM 797 O O . PHE A 1 99 ? 24.545 7.597 -0.878 1.00 50.38 99 PHE A O 1
ATOM 804 N N . GLU A 1 100 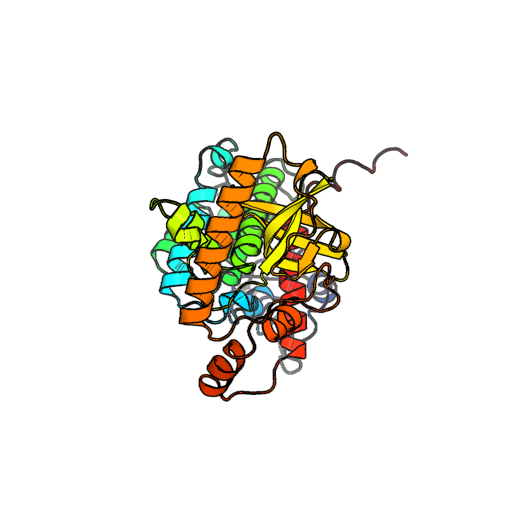? 22.498 7.008 -1.580 1.00 51.09 100 GLU A N 1
ATOM 805 C CA . GLU A 1 100 ? 22.933 6.088 -2.643 1.00 51.09 100 GLU A CA 1
ATOM 806 C C . GLU A 1 100 ? 22.497 6.549 -4.057 1.00 51.09 100 GLU A C 1
ATOM 808 O O . GLU A 1 100 ? 21.565 6.023 -4.636 1.00 51.09 100 GLU A O 1
ATOM 813 N N . ASN A 1 101 ? 23.182 7.526 -4.662 1.00 51.72 101 ASN A N 1
ATOM 814 C CA . ASN A 1 101 ? 23.406 7.656 -6.125 1.00 51.72 101 ASN A CA 1
ATOM 815 C C . ASN A 1 101 ? 22.234 7.496 -7.144 1.00 51.72 101 ASN A C 1
ATOM 817 O O . ASN A 1 101 ? 22.484 7.268 -8.327 1.00 51.72 101 ASN A O 1
ATOM 821 N N . TYR A 1 102 ? 20.960 7.682 -6.784 1.00 53.69 102 TYR A N 1
ATOM 822 C CA . TYR A 1 102 ? 19.836 7.499 -7.731 1.00 53.69 102 TYR A CA 1
ATOM 823 C C . TYR A 1 102 ? 19.735 8.556 -8.845 1.00 53.69 102 TYR A C 1
ATOM 825 O O . TYR A 1 102 ? 19.009 8.367 -9.821 1.00 53.69 102 TYR A O 1
ATOM 833 N N . TYR A 1 103 ? 20.462 9.672 -8.736 1.00 49.69 103 TYR A N 1
ATOM 834 C CA . TYR A 1 103 ? 20.507 10.700 -9.787 1.00 49.69 103 TYR A CA 1
ATOM 835 C C . TYR A 1 103 ? 21.438 10.359 -10.954 1.00 49.69 103 TYR A C 1
ATOM 837 O O . TYR A 1 103 ? 21.381 11.050 -11.975 1.00 49.69 103 TYR A O 1
ATOM 845 N N . ASP A 1 104 ? 22.234 9.293 -10.821 1.00 47.81 104 ASP A N 1
ATOM 846 C CA . ASP A 1 104 ? 23.164 8.810 -11.844 1.00 47.81 104 ASP A CA 1
ATOM 847 C C . ASP A 1 104 ? 22.597 7.659 -12.689 1.00 47.81 104 ASP A C 1
ATOM 849 O O . ASP A 1 104 ? 23.333 7.048 -13.465 1.00 47.81 104 ASP A O 1
ATOM 853 N N . ILE A 1 105 ? 21.274 7.407 -12.640 1.00 54.62 105 ILE A N 1
ATOM 854 C CA . ILE A 1 105 ? 20.604 6.626 -13.695 1.00 54.62 105 ILE A CA 1
ATOM 855 C C . ILE A 1 105 ? 21.026 7.259 -15.027 1.00 54.62 105 ILE A C 1
ATOM 857 O O . ILE A 1 105 ? 20.755 8.452 -15.222 1.00 54.62 105 ILE A O 1
ATOM 861 N N . PRO A 1 106 ? 21.711 6.528 -15.930 1.00 52.09 106 PRO A N 1
ATOM 862 C CA . PRO A 1 106 ? 22.398 7.160 -17.040 1.00 52.09 106 PRO A CA 1
ATOM 863 C C . PRO A 1 106 ? 21.400 7.939 -17.888 1.00 52.09 106 PRO A C 1
ATOM 865 O O . PRO A 1 106 ? 20.605 7.367 -18.635 1.00 52.09 106 PRO A O 1
ATOM 868 N N . LYS A 1 107 ? 21.435 9.272 -17.785 1.00 54.53 107 LYS A N 1
ATOM 869 C CA . LYS A 1 107 ? 20.668 10.128 -18.684 1.00 54.53 107 LYS A CA 1
ATOM 870 C C . LYS A 1 107 ? 21.184 9.829 -20.082 1.00 54.53 107 LYS A C 1
ATOM 872 O O . LYS A 1 107 ? 22.382 10.022 -20.323 1.00 54.53 107 LYS A O 1
ATOM 877 N N . PRO A 1 108 ? 20.334 9.371 -21.015 1.00 51.78 108 PRO A N 1
ATOM 878 C CA . PRO A 1 108 ? 20.772 9.125 -22.374 1.00 51.78 108 PRO A CA 1
ATOM 879 C C . PRO A 1 108 ? 21.306 10.445 -22.940 1.00 51.78 108 PRO A C 1
ATOM 881 O O . PRO A 1 108 ? 20.528 11.358 -23.240 1.00 51.78 108 PRO A O 1
ATOM 884 N N . LYS A 1 109 ? 22.635 10.593 -23.034 1.00 50.44 109 LYS A N 1
ATOM 885 C CA . LYS A 1 109 ? 23.250 11.792 -23.613 1.00 50.44 109 LYS A CA 1
ATOM 886 C C . LYS A 1 109 ? 22.677 11.948 -25.022 1.00 50.44 109 LYS A C 1
ATOM 888 O O . LYS A 1 109 ? 22.520 10.963 -25.739 1.00 50.44 109 LYS A O 1
ATOM 893 N N . ALA A 1 110 ? 22.345 13.180 -25.414 1.00 50.81 110 ALA A N 1
ATOM 894 C CA . ALA A 1 110 ? 21.579 13.494 -26.630 1.00 50.81 110 ALA A CA 1
ATOM 895 C C . ALA A 1 110 ? 22.125 12.861 -27.932 1.00 50.81 110 ALA A C 1
ATOM 897 O O . ALA A 1 110 ? 21.390 12.757 -28.910 1.00 50.81 110 ALA A O 1
ATOM 898 N N . HIS A 1 111 ? 23.382 12.399 -27.927 1.00 45.34 111 HIS A N 1
ATOM 899 C CA . HIS A 1 111 ? 24.098 11.855 -29.079 1.00 45.34 111 HIS A CA 1
ATOM 900 C C . HIS A 1 111 ? 24.722 10.460 -28.850 1.00 45.34 111 HIS A C 1
ATOM 902 O O . HIS A 1 111 ? 25.57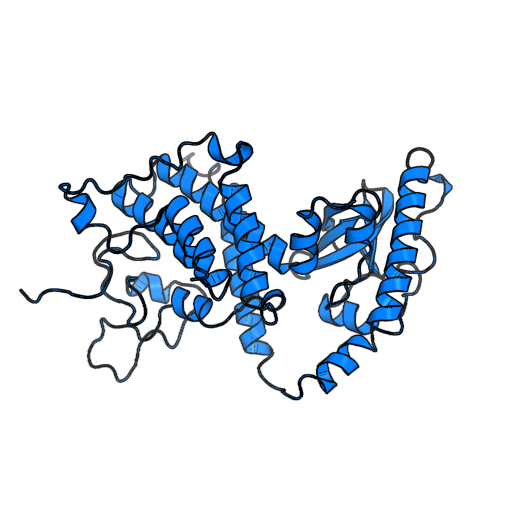7 10.052 -29.632 1.00 45.34 111 HIS A O 1
ATOM 908 N N . THR A 1 112 ? 24.345 9.713 -27.801 1.00 50.91 112 THR A N 1
ATOM 909 C CA . THR A 1 112 ? 24.836 8.332 -27.588 1.00 50.91 112 THR A CA 1
ATOM 910 C C . THR A 1 112 ? 23.857 7.281 -28.116 1.00 50.91 112 THR A C 1
ATOM 912 O O . THR A 1 112 ? 22.645 7.500 -28.150 1.00 50.91 112 THR A O 1
ATOM 915 N N . ARG A 1 113 ? 24.377 6.092 -28.476 1.00 52.47 113 ARG A N 1
ATOM 916 C CA . ARG A 1 113 ? 23.567 4.914 -28.863 1.00 52.47 113 ARG A CA 1
ATOM 917 C C . ARG A 1 113 ? 22.498 4.557 -27.816 1.00 52.47 113 ARG A C 1
ATOM 919 O O . ARG A 1 113 ? 21.470 4.009 -28.178 1.00 52.47 113 ARG A O 1
ATOM 926 N N . SER A 1 114 ? 22.686 4.955 -26.556 1.00 53.84 114 SER A N 1
ATOM 927 C CA . SER A 1 114 ? 21.756 4.757 -25.435 1.00 53.84 114 SER A CA 1
ATOM 928 C C . SER A 1 114 ? 20.342 5.316 -25.674 1.00 53.84 114 SER A C 1
ATOM 930 O O . SER A 1 114 ? 19.378 4.748 -25.176 1.00 53.84 114 SER A O 1
ATOM 932 N N . ARG A 1 115 ? 20.176 6.400 -26.456 1.00 52.84 115 ARG A N 1
ATOM 933 C CA . ARG A 1 115 ? 18.834 6.917 -26.816 1.00 52.84 115 ARG A CA 1
ATOM 934 C C . ARG A 1 115 ? 18.089 6.041 -27.815 1.00 52.84 115 ARG A C 1
ATOM 936 O O . ARG A 1 115 ? 16.870 6.093 -27.849 1.00 52.84 115 ARG A O 1
ATOM 943 N N . ALA A 1 116 ? 18.812 5.281 -28.636 1.00 59.12 116 ALA A N 1
ATOM 944 C CA . ALA A 1 116 ? 18.203 4.322 -29.552 1.00 59.12 116 ALA A CA 1
ATOM 945 C C . ALA A 1 116 ? 17.755 3.039 -28.827 1.00 59.12 116 ALA A C 1
ATOM 947 O O . ALA A 1 116 ? 17.007 2.260 -29.403 1.00 59.12 116 ALA A O 1
ATOM 948 N N . VAL A 1 117 ? 18.215 2.841 -27.585 1.00 71.44 117 VAL A N 1
ATOM 949 C CA . VAL A 1 117 ? 17.967 1.653 -26.756 1.00 71.44 117 VAL A CA 1
ATOM 950 C C . VAL A 1 117 ? 16.767 1.855 -25.822 1.00 71.44 117 VAL A C 1
ATOM 952 O O . VAL A 1 117 ? 15.958 0.950 -25.680 1.00 71.44 117 VAL A O 1
ATOM 955 N N . ILE A 1 118 ? 16.609 3.040 -25.216 1.00 82.19 118 ILE A N 1
ATOM 956 C CA . ILE A 1 118 ? 15.499 3.317 -24.285 1.00 82.19 118 ILE A CA 1
ATOM 957 C C . ILE A 1 118 ? 14.289 3.899 -25.019 1.00 82.19 118 ILE A C 1
ATOM 959 O O . ILE A 1 118 ? 14.346 5.022 -25.525 1.00 82.19 118 ILE A O 1
ATOM 963 N N . VAL A 1 119 ? 13.160 3.185 -24.980 1.00 86.31 119 VAL A N 1
ATOM 964 C CA . VAL A 1 119 ? 11.887 3.648 -25.563 1.00 86.31 119 VAL A CA 1
ATOM 965 C C . VAL A 1 119 ? 11.151 4.660 -24.674 1.00 86.31 119 VAL A C 1
ATOM 967 O O . VAL A 1 119 ? 10.537 5.600 -25.182 1.00 86.31 119 VAL A O 1
ATOM 970 N N . LYS A 1 120 ? 11.229 4.509 -23.344 1.00 88.44 120 LYS A N 1
ATOM 971 C CA . LYS A 1 120 ? 10.610 5.413 -22.364 1.00 88.44 120 LYS A CA 1
ATOM 972 C C . LYS A 1 120 ? 11.590 5.738 -21.241 1.00 88.44 120 LYS A C 1
ATOM 974 O O . LYS A 1 120 ? 11.918 4.895 -20.411 1.00 88.44 120 LYS A O 1
ATOM 979 N N . PHE A 1 121 ? 12.028 6.994 -21.190 1.00 86.06 121 PHE A N 1
ATOM 980 C CA . PHE A 1 121 ? 12.853 7.487 -20.091 1.00 86.06 121 PHE A CA 1
ATOM 981 C C . PHE A 1 121 ? 12.007 7.708 -18.829 1.00 86.06 121 PHE A C 1
ATOM 983 O O . PHE A 1 121 ? 10.906 8.257 -18.908 1.00 86.06 121 PHE A O 1
ATOM 990 N N . MET A 1 122 ? 12.544 7.309 -17.677 1.00 89.81 122 MET A N 1
ATOM 991 C CA . MET A 1 122 ? 11.964 7.570 -16.365 1.00 89.81 122 MET A CA 1
ATOM 992 C C . MET A 1 122 ? 13.075 7.730 -15.326 1.00 89.81 122 MET A C 1
ATOM 994 O O . MET A 1 122 ? 14.056 6.991 -15.355 1.00 89.81 122 MET A O 1
ATOM 998 N N . ASP A 1 123 ? 12.893 8.679 -14.414 1.00 87.94 123 ASP A N 1
ATOM 999 C CA . ASP A 1 123 ? 13.699 8.902 -13.213 1.00 87.94 123 ASP A CA 1
ATOM 1000 C C . ASP A 1 123 ? 12.802 9.474 -12.093 1.00 87.94 123 ASP A C 1
ATOM 1002 O O . ASP A 1 123 ? 11.634 9.802 -12.326 1.00 87.94 123 ASP A O 1
ATOM 1006 N N . ILE A 1 124 ? 13.328 9.606 -10.870 1.00 89.62 124 ILE A N 1
ATOM 1007 C CA . ILE A 1 124 ? 12.557 10.104 -9.712 1.00 89.62 124 ILE A CA 1
ATOM 1008 C C . ILE A 1 124 ? 12.025 11.529 -9.956 1.00 89.62 124 ILE A C 1
ATOM 1010 O O . ILE A 1 124 ? 10.910 11.856 -9.550 1.00 89.62 124 ILE A O 1
ATOM 1014 N N . LEU A 1 125 ? 12.779 12.377 -10.665 1.00 89.44 125 LEU A N 1
ATOM 1015 C CA . LEU A 1 125 ? 12.349 13.742 -11.002 1.00 89.44 125 LEU A CA 1
ATOM 1016 C C . LEU A 1 125 ? 11.185 13.750 -11.999 1.00 89.44 125 LEU A C 1
ATOM 1018 O O . LEU A 1 125 ? 10.285 14.586 -11.907 1.00 89.44 125 LEU A O 1
ATOM 1022 N N . THR A 1 126 ? 11.185 12.816 -12.945 1.00 91.56 126 THR A N 1
ATOM 1023 C CA . THR A 1 126 ? 10.098 12.615 -13.903 1.00 91.56 126 THR A CA 1
ATOM 1024 C C . THR A 1 126 ? 8.871 12.059 -13.193 1.00 91.56 126 THR A C 1
ATOM 1026 O O . THR A 1 126 ? 7.776 12.564 -13.430 1.00 91.56 126 THR A O 1
ATOM 1029 N N . LEU A 1 127 ? 9.035 11.110 -12.260 1.00 93.62 127 LEU A N 1
ATOM 1030 C CA . LEU A 1 127 ? 7.940 10.652 -11.401 1.00 93.62 127 LEU A CA 1
ATOM 1031 C C . LEU A 1 127 ? 7.335 11.821 -10.613 1.00 93.62 127 LEU A C 1
ATOM 1033 O O . LEU A 1 127 ? 6.125 12.018 -10.661 1.00 93.62 127 LEU A O 1
ATOM 1037 N N . GLU A 1 128 ? 8.163 12.644 -9.963 1.00 94.19 128 GLU A N 1
ATOM 1038 C CA . GLU A 1 128 ? 7.722 13.841 -9.236 1.00 94.19 128 GLU A CA 1
ATOM 1039 C C . GLU A 1 128 ? 6.959 14.812 -10.145 1.00 94.19 128 GLU A C 1
ATOM 1041 O O . GLU A 1 128 ? 5.917 15.343 -9.759 1.00 94.19 128 GLU A O 1
ATOM 1046 N N . LYS A 1 129 ? 7.462 15.051 -11.359 1.00 94.81 129 LYS A N 1
ATOM 1047 C CA . LYS A 1 129 ? 6.796 15.904 -12.344 1.00 94.81 129 LYS A CA 1
ATOM 1048 C C . LYS A 1 129 ? 5.441 15.324 -12.761 1.00 94.81 129 LYS A C 1
ATOM 1050 O O . LYS A 1 129 ? 4.471 16.071 -12.842 1.00 94.81 129 LYS A O 1
ATOM 1055 N N . ASN A 1 130 ? 5.359 14.018 -12.996 1.00 95.81 130 ASN A N 1
ATOM 1056 C CA . ASN A 1 130 ? 4.113 13.343 -13.355 1.00 95.81 130 ASN A CA 1
ATOM 1057 C C . ASN A 1 130 ? 3.085 13.401 -12.215 1.00 95.81 130 ASN A C 1
ATOM 1059 O O . ASN A 1 130 ? 1.911 13.634 -12.486 1.00 95.81 130 ASN A O 1
ATOM 1063 N N . VAL A 1 131 ? 3.524 13.269 -10.956 1.00 96.12 131 VAL A N 1
ATOM 1064 C CA . VAL A 1 131 ? 2.671 13.494 -9.775 1.00 96.12 131 VAL A CA 1
ATOM 1065 C C . VAL A 1 131 ? 2.185 14.948 -9.749 1.00 96.12 131 VAL A C 1
ATOM 1067 O O . VAL A 1 131 ? 0.988 15.192 -9.736 1.00 96.12 131 VAL A O 1
ATOM 1070 N N . LYS A 1 132 ? 3.077 15.939 -9.888 1.00 95.38 132 LYS A N 1
ATOM 1071 C CA . LYS A 1 132 ? 2.691 17.368 -9.942 1.00 95.38 132 LYS A CA 1
ATOM 1072 C C . LYS A 1 132 ? 1.688 17.706 -11.052 1.00 95.38 132 LYS A C 1
ATOM 1074 O O . LYS A 1 132 ? 0.969 18.692 -10.929 1.00 95.38 132 LYS A O 1
ATOM 1079 N N . HIS A 1 133 ? 1.671 16.936 -12.137 1.00 96.19 133 HIS A N 1
ATOM 1080 C CA . HIS A 1 133 ? 0.736 17.098 -13.251 1.00 96.19 133 HIS A CA 1
ATOM 1081 C C . HIS A 1 133 ? -0.467 16.145 -13.192 1.00 96.19 133 HIS A C 1
ATOM 1083 O O . HIS A 1 133 ? -1.207 16.070 -14.169 1.00 96.19 133 HIS A O 1
ATOM 1089 N N . GLU A 1 134 ? -0.659 15.429 -12.082 1.00 94.81 134 GLU A N 1
ATOM 1090 C CA . GLU A 1 134 ? -1.811 14.550 -11.838 1.00 94.81 134 GLU A CA 1
ATOM 1091 C C . GLU A 1 134 ? -1.995 13.476 -12.924 1.00 94.81 134 GLU A C 1
ATOM 1093 O O . GLU A 1 134 ? -3.106 13.121 -13.310 1.00 94.81 134 GLU A O 1
ATOM 1098 N N . VAL A 1 135 ? -0.880 12.952 -13.445 1.00 93.81 135 VAL A N 1
ATOM 1099 C CA . VAL A 1 135 ? -0.889 11.978 -14.550 1.00 93.81 135 VAL A CA 1
ATOM 1100 C C . VAL A 1 135 ? -1.434 10.615 -14.106 1.00 93.81 135 VAL A C 1
ATOM 1102 O O . VAL A 1 135 ? -2.000 9.877 -14.914 1.00 93.81 135 VAL A O 1
ATOM 1105 N N . TYR A 1 136 ? -1.261 10.262 -12.831 1.00 93.31 136 TYR A N 1
ATOM 1106 C CA . TYR A 1 136 ? -1.593 8.939 -12.307 1.00 93.31 136 TYR A CA 1
ATOM 1107 C C . TYR A 1 136 ? -3.041 8.850 -11.830 1.00 93.31 136 TYR A C 1
ATOM 1109 O O . TYR A 1 136 ? -3.517 9.695 -11.076 1.00 93.31 136 TYR A O 1
ATOM 1117 N N . LYS A 1 137 ? -3.715 7.772 -12.238 1.00 90.06 137 LYS A N 1
ATOM 1118 C CA . LYS A 1 137 ? -5.096 7.448 -11.844 1.00 90.06 137 LYS A CA 1
ATOM 1119 C C . LYS A 1 137 ? -5.184 6.335 -10.795 1.00 90.06 137 LYS A C 1
ATOM 1121 O O . LYS A 1 137 ? -6.241 6.148 -10.207 1.00 90.06 137 LYS A O 1
ATOM 1126 N N . SER A 1 138 ? -4.080 5.629 -10.562 1.00 90.75 138 SER A N 1
ATOM 1127 C CA . SER A 1 138 ? -3.950 4.496 -9.642 1.00 90.75 138 SER A CA 1
ATOM 1128 C C . SER A 1 138 ? -2.528 4.442 -9.062 1.00 90.75 138 SER A C 1
ATOM 1130 O O . SER A 1 138 ? -1.600 5.044 -9.622 1.00 90.75 138 SER A O 1
ATOM 1132 N N . LEU A 1 139 ? -2.337 3.734 -7.940 1.00 92.12 139 LEU A N 1
ATOM 1133 C CA . LEU A 1 139 ? -0.995 3.490 -7.385 1.00 92.12 139 LEU A CA 1
ATOM 1134 C C . LEU A 1 139 ? -0.205 2.541 -8.291 1.00 92.12 139 LEU A C 1
ATOM 1136 O O . LEU A 1 139 ? 0.997 2.697 -8.471 1.00 92.12 139 LEU A O 1
ATOM 1140 N N . GLU A 1 140 ? -0.901 1.588 -8.897 1.00 90.50 140 GLU A N 1
ATOM 1141 C CA . GLU A 1 140 ? -0.397 0.614 -9.852 1.00 90.50 140 GLU A CA 1
ATOM 1142 C C . GLU A 1 140 ? 0.168 1.314 -11.094 1.00 90.50 140 GLU A C 1
ATOM 1144 O O . GLU A 1 140 ? 1.262 0.981 -11.545 1.00 90.50 140 GLU A O 1
ATOM 1149 N N . GLY A 1 141 ? -0.504 2.359 -11.592 1.00 92.25 141 GLY A N 1
ATOM 1150 C CA . GLY A 1 141 ? 0.016 3.201 -12.671 1.00 92.25 141 GLY A CA 1
ATOM 1151 C C . GLY A 1 141 ? 1.299 3.947 -12.287 1.00 92.25 141 GLY A C 1
ATOM 1152 O O . GLY A 1 141 ? 2.247 3.983 -13.075 1.00 92.25 141 GLY A O 1
ATOM 1153 N N . PHE A 1 142 ? 1.364 4.496 -11.068 1.00 95.19 142 PHE A N 1
ATOM 1154 C CA . PHE A 1 142 ? 2.584 5.115 -10.533 1.00 95.19 142 PHE A CA 1
ATOM 1155 C C . PHE A 1 142 ? 3.731 4.102 -10.417 1.00 95.19 142 PHE A C 1
ATOM 1157 O O . PHE A 1 142 ? 4.845 4.363 -10.875 1.00 95.19 142 PHE A O 1
ATOM 1164 N N . PHE A 1 143 ? 3.456 2.921 -9.862 1.00 94.19 143 PHE A N 1
ATOM 1165 C CA . PHE A 1 143 ? 4.442 1.858 -9.687 1.00 94.19 143 PHE A CA 1
ATOM 1166 C C . PHE A 1 143 ? 4.928 1.289 -11.018 1.00 94.19 143 PHE A C 1
ATOM 1168 O O . PHE A 1 143 ? 6.124 1.072 -11.205 1.00 94.19 143 PHE A O 1
ATOM 1175 N N . GLY A 1 144 ? 4.022 1.118 -11.982 1.00 92.81 144 GLY A N 1
ATOM 1176 C CA . GLY A 1 144 ? 4.354 0.732 -13.347 1.00 92.81 144 GLY A CA 1
ATOM 1177 C C . GLY A 1 144 ? 5.313 1.724 -14.006 1.00 92.81 144 GLY A C 1
ATOM 1178 O O . GLY A 1 144 ? 6.219 1.302 -14.732 1.00 92.81 144 GLY A O 1
ATOM 1179 N N . ASP A 1 145 ? 5.153 3.025 -13.741 1.00 94.19 145 ASP A N 1
ATOM 1180 C CA . ASP A 1 145 ? 6.105 4.040 -14.189 1.00 94.19 145 ASP A CA 1
ATOM 1181 C C . ASP A 1 145 ? 7.433 3.973 -13.430 1.00 94.19 145 ASP A C 1
ATOM 1183 O O . ASP A 1 145 ? 8.480 3.977 -14.071 1.00 94.19 145 ASP A O 1
ATOM 1187 N N . ALA A 1 146 ? 7.433 3.769 -12.112 1.00 94.25 146 ALA A N 1
ATOM 1188 C CA . ALA A 1 146 ? 8.668 3.560 -11.354 1.00 94.25 146 ALA A CA 1
ATOM 1189 C C . ALA A 1 146 ? 9.481 2.347 -11.847 1.00 94.25 146 ALA A C 1
ATOM 1191 O O . ALA A 1 146 ? 10.699 2.440 -11.994 1.00 94.25 146 ALA A O 1
ATOM 1192 N N . LYS A 1 147 ? 8.824 1.240 -12.216 1.00 94.31 147 LYS A N 1
ATOM 1193 C CA . LYS A 1 147 ? 9.476 0.052 -12.798 1.00 94.31 147 LYS A CA 1
ATOM 1194 C C . LYS A 1 147 ? 10.205 0.329 -14.119 1.00 94.31 147 LYS A C 1
ATOM 1196 O O . LYS A 1 147 ? 11.100 -0.438 -14.470 1.00 94.31 147 LYS A O 1
ATOM 1201 N N . TRP A 1 148 ? 9.891 1.412 -14.844 1.00 93.69 148 TRP A N 1
ATOM 1202 C CA . TRP A 1 148 ? 10.691 1.807 -16.014 1.00 93.69 148 TRP A CA 1
ATOM 1203 C C . TRP A 1 148 ? 12.115 2.199 -15.626 1.00 93.69 148 TRP A C 1
ATOM 1205 O O . TRP A 1 148 ? 13.029 1.961 -16.407 1.00 93.69 148 TRP A O 1
ATOM 1215 N N . ILE A 1 149 ? 12.326 2.743 -14.423 1.00 91.88 149 ILE A N 1
ATOM 1216 C CA . ILE A 1 149 ? 13.670 3.033 -13.906 1.00 91.88 149 ILE A CA 1
ATOM 1217 C C . ILE A 1 149 ? 14.475 1.732 -13.833 1.00 91.88 149 ILE A C 1
ATOM 1219 O O . ILE A 1 149 ? 15.557 1.639 -14.409 1.00 91.88 149 ILE A O 1
ATOM 1223 N N . ARG A 1 150 ? 13.889 0.703 -13.211 1.00 92.38 150 ARG A N 1
ATOM 1224 C CA . ARG A 1 150 ? 14.467 -0.641 -13.110 1.00 92.38 150 ARG A CA 1
ATOM 1225 C C . ARG A 1 150 ? 14.750 -1.255 -14.470 1.00 92.38 150 ARG A C 1
ATOM 1227 O O . ARG A 1 150 ? 15.866 -1.697 -14.722 1.00 92.38 150 ARG A O 1
ATOM 1234 N N . HIS A 1 151 ? 13.757 -1.246 -15.355 1.00 92.94 151 HIS A N 1
ATOM 1235 C CA . HIS A 1 151 ? 13.898 -1.796 -16.698 1.00 92.94 151 HIS A CA 1
ATOM 1236 C C . HIS A 1 151 ? 15.042 -1.115 -17.467 1.00 92.94 151 HIS A C 1
ATOM 1238 O O . HIS A 1 151 ? 15.895 -1.791 -18.034 1.00 92.94 151 HIS A O 1
ATOM 1244 N N . ASN A 1 152 ? 15.110 0.217 -17.426 1.00 90.50 152 ASN A N 1
ATOM 1245 C CA . ASN A 1 152 ? 16.140 0.980 -18.125 1.00 90.50 152 ASN A CA 1
ATOM 1246 C C . ASN A 1 152 ? 17.546 0.714 -17.567 1.00 90.50 152 ASN A C 1
ATOM 1248 O O . ASN A 1 152 ? 18.488 0.602 -18.348 1.00 90.50 152 ASN A O 1
ATOM 1252 N N . VAL A 1 153 ? 17.704 0.587 -16.244 1.00 88.25 153 VAL A N 1
ATOM 1253 C CA . VAL A 1 153 ? 19.000 0.248 -15.631 1.00 88.25 153 VAL A CA 1
ATOM 1254 C C . VAL A 1 153 ? 19.422 -1.177 -15.978 1.00 88.25 153 VAL A C 1
ATOM 1256 O O . VAL A 1 153 ? 20.557 -1.382 -16.402 1.00 88.25 153 VAL A O 1
ATOM 1259 N N . ALA A 1 154 ? 18.503 -2.142 -15.921 1.00 90.38 154 ALA A N 1
ATOM 1260 C CA . ALA A 1 154 ? 18.777 -3.517 -16.325 1.00 90.38 154 ALA A CA 1
ATOM 1261 C C . ALA A 1 154 ? 19.259 -3.621 -17.785 1.00 90.38 154 ALA A C 1
ATOM 1263 O O . ALA A 1 154 ? 20.153 -4.414 -18.079 1.00 90.38 154 ALA A O 1
ATOM 1264 N N . VAL A 1 155 ? 18.691 -2.809 -18.683 1.00 88.62 155 VAL A N 1
ATOM 1265 C CA . VAL A 1 155 ? 19.060 -2.757 -20.107 1.00 88.62 155 VAL A CA 1
ATOM 1266 C C . VAL A 1 155 ? 20.389 -2.025 -20.342 1.00 88.62 155 VAL A C 1
ATOM 1268 O O . VAL A 1 155 ? 21.200 -2.477 -21.146 1.00 88.62 155 VAL A O 1
ATOM 1271 N N . LEU A 1 156 ? 20.629 -0.896 -19.668 1.00 85.12 156 LEU A N 1
ATOM 1272 C CA . LEU A 1 156 ? 21.822 -0.070 -19.898 1.00 85.12 156 LEU A CA 1
ATOM 1273 C C . LEU A 1 156 ? 23.074 -0.569 -19.172 1.00 85.12 156 LEU A C 1
ATOM 1275 O O . LEU A 1 156 ? 24.162 -0.533 -19.747 1.00 85.12 156 LEU A O 1
ATOM 1279 N N . SER A 1 157 ? 22.921 -0.969 -17.912 1.00 84.44 157 SER A N 1
ATOM 1280 C CA . SER A 1 157 ? 24.023 -1.326 -17.011 1.00 84.44 157 SER A CA 1
ATOM 1281 C C . SER A 1 157 ? 24.127 -2.838 -16.793 1.00 84.44 157 SER A C 1
ATOM 1283 O O . SER A 1 157 ? 25.181 -3.336 -16.406 1.00 84.44 157 SER A O 1
ATOM 1285 N N . GLY A 1 158 ? 23.069 -3.586 -17.116 1.00 84.94 158 GLY A N 1
ATOM 1286 C CA . GLY A 1 158 ? 22.998 -5.035 -16.955 1.00 84.94 158 GLY A CA 1
ATOM 1287 C C . GLY A 1 158 ? 22.292 -5.457 -15.665 1.00 84.94 158 GLY A C 1
ATOM 1288 O O . GLY A 1 158 ? 22.333 -4.786 -14.642 1.00 84.94 158 GLY A O 1
ATOM 1289 N N . ARG A 1 159 ? 21.668 -6.639 -15.691 1.00 87.88 159 ARG A N 1
ATOM 1290 C CA . ARG A 1 159 ? 20.818 -7.172 -14.601 1.00 87.88 159 ARG A CA 1
ATOM 1291 C C . ARG A 1 159 ? 21.548 -7.512 -13.295 1.00 87.88 159 ARG A C 1
ATOM 1293 O O . ARG A 1 159 ? 20.898 -7.872 -12.326 1.00 87.88 159 ARG A O 1
ATOM 1300 N N . LYS A 1 160 ? 22.882 -7.487 -13.299 1.00 88.56 160 LYS A N 1
ATOM 1301 C CA . LYS A 1 160 ? 23.741 -7.812 -12.148 1.00 88.56 160 LYS A CA 1
ATOM 1302 C C . LYS A 1 160 ? 24.664 -6.646 -11.769 1.00 88.56 160 LYS A C 1
ATOM 1304 O O . LYS A 1 160 ? 25.691 -6.876 -11.145 1.00 88.56 160 LYS A O 1
ATOM 1309 N N . SER A 1 161 ? 24.371 -5.434 -12.241 1.00 84.75 161 SER A N 1
ATOM 1310 C CA . SER A 1 161 ? 25.203 -4.265 -11.959 1.00 84.75 161 SER A CA 1
ATOM 1311 C C . SER A 1 161 ? 24.915 -3.698 -10.567 1.00 84.75 161 SER A C 1
ATOM 1313 O O . SER A 1 161 ? 23.828 -3.899 -10.026 1.00 84.75 161 SER A O 1
ATOM 1315 N N . ASP A 1 162 ? 25.860 -2.946 -10.003 1.00 82.81 162 ASP A N 1
ATOM 1316 C CA . ASP A 1 162 ? 25.676 -2.295 -8.699 1.00 82.81 162 ASP A CA 1
ATOM 1317 C C . ASP A 1 162 ? 24.528 -1.268 -8.733 1.00 82.81 162 ASP A C 1
ATOM 1319 O O . ASP A 1 162 ? 23.792 -1.102 -7.760 1.00 82.81 162 ASP A O 1
ATOM 1323 N N . GLU A 1 163 ? 24.309 -0.607 -9.876 1.00 83.50 163 GLU A N 1
ATOM 1324 C CA . GLU A 1 163 ? 23.174 0.302 -10.065 1.00 83.50 163 GLU A CA 1
ATOM 1325 C C . GLU A 1 163 ? 21.833 -0.430 -9.980 1.00 83.50 163 GLU A C 1
ATOM 1327 O O . GLU A 1 163 ? 20.857 0.141 -9.490 1.00 83.50 163 GLU A O 1
ATOM 1332 N N . MET A 1 164 ? 21.776 -1.687 -10.432 1.00 85.44 164 MET A N 1
ATOM 1333 C CA . MET A 1 164 ? 20.573 -2.508 -10.330 1.00 85.44 164 MET A CA 1
ATOM 1334 C C . MET A 1 164 ? 20.215 -2.768 -8.864 1.00 85.44 164 MET A C 1
ATOM 1336 O O . MET A 1 164 ? 19.051 -2.627 -8.500 1.00 85.44 164 MET A O 1
ATOM 1340 N N . THR A 1 165 ? 21.207 -3.054 -8.015 1.00 85.56 165 THR A N 1
ATOM 1341 C CA . THR A 1 165 ? 21.015 -3.243 -6.567 1.00 85.56 165 THR A CA 1
ATOM 1342 C C . THR A 1 165 ? 20.356 -2.026 -5.927 1.00 85.56 165 THR A C 1
ATOM 1344 O O . THR A 1 165 ? 19.384 -2.161 -5.188 1.00 85.56 165 THR A O 1
ATOM 1347 N N . ASN A 1 166 ? 20.833 -0.823 -6.255 1.00 83.56 166 ASN A N 1
ATOM 1348 C CA . ASN A 1 166 ? 20.212 0.406 -5.771 1.00 83.56 166 ASN A CA 1
ATOM 1349 C C . ASN A 1 166 ? 18.765 0.497 -6.274 1.00 83.56 166 ASN A C 1
ATOM 1351 O O . ASN A 1 166 ? 17.832 0.699 -5.498 1.00 83.56 166 ASN A O 1
ATOM 1355 N N . VAL A 1 167 ? 18.528 0.316 -7.576 1.00 86.81 167 VAL A N 1
ATOM 1356 C CA . VAL A 1 167 ? 17.167 0.444 -8.114 1.00 86.81 167 VAL A CA 1
ATOM 1357 C C . VAL A 1 167 ? 16.198 -0.588 -7.530 1.00 86.81 167 VAL A C 1
ATOM 1359 O O . VAL A 1 167 ? 15.028 -0.259 -7.343 1.00 86.81 167 VAL A O 1
ATOM 1362 N N . GLU A 1 168 ? 16.643 -1.788 -7.167 1.00 88.81 168 GLU A N 1
ATOM 1363 C CA . GLU A 1 168 ? 15.774 -2.729 -6.452 1.00 88.81 168 GLU A CA 1
ATOM 1364 C C . GLU A 1 168 ? 15.384 -2.210 -5.063 1.00 88.81 168 GLU A C 1
ATOM 1366 O O . GLU A 1 168 ? 14.203 -2.274 -4.724 1.00 88.81 168 GLU A O 1
ATOM 1371 N N . LYS A 1 169 ? 16.291 -1.563 -4.313 1.00 87.25 169 LYS A N 1
ATOM 1372 C CA . LYS A 1 169 ? 15.926 -0.871 -3.057 1.00 87.25 169 LYS A CA 1
A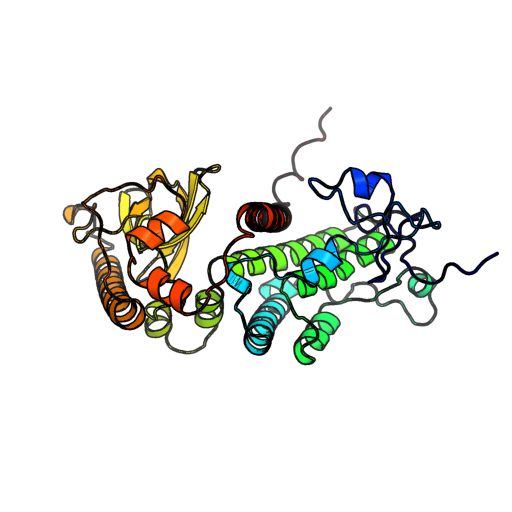TOM 1373 C C . LYS A 1 169 ? 14.874 0.221 -3.286 1.00 87.25 169 LYS A C 1
ATOM 1375 O O . LYS A 1 169 ? 13.966 0.389 -2.472 1.00 87.25 169 LYS A O 1
ATOM 1380 N N . LEU A 1 170 ? 14.951 0.949 -4.406 1.00 89.12 170 LEU A N 1
ATOM 1381 C CA . LEU A 1 170 ? 13.934 1.938 -4.797 1.00 89.12 170 LEU A CA 1
ATOM 1382 C C . LEU A 1 170 ? 12.572 1.289 -5.054 1.00 89.12 170 LEU A C 1
ATOM 1384 O O . LEU A 1 170 ? 11.557 1.760 -4.538 1.00 89.12 170 LEU A O 1
ATOM 1388 N N . ILE A 1 171 ? 12.537 0.224 -5.853 1.00 92.00 171 ILE A N 1
ATOM 1389 C CA . ILE A 1 171 ? 11.295 -0.493 -6.163 1.00 92.00 171 ILE A CA 1
ATOM 1390 C C . ILE A 1 171 ? 10.701 -1.117 -4.897 1.00 92.00 171 ILE A C 1
ATOM 1392 O O . ILE A 1 171 ? 9.493 -1.000 -4.682 1.00 92.00 171 ILE A O 1
ATOM 1396 N N . HIS A 1 172 ? 11.541 -1.688 -4.036 1.00 90.25 172 HIS A N 1
ATOM 1397 C CA . HIS A 1 172 ? 11.165 -2.218 -2.732 1.00 90.25 172 HIS A CA 1
ATOM 1398 C C . HIS A 1 172 ? 10.530 -1.147 -1.842 1.00 90.25 172 HIS A C 1
ATOM 1400 O O . HIS A 1 172 ? 9.448 -1.360 -1.294 1.00 90.25 172 HIS A O 1
ATOM 1406 N N . LEU A 1 173 ? 11.160 0.028 -1.723 1.00 91.00 173 LEU A N 1
ATOM 1407 C CA . LEU A 1 173 ? 10.624 1.129 -0.925 1.00 91.00 173 LEU A CA 1
ATOM 1408 C C . LEU A 1 173 ? 9.237 1.545 -1.426 1.00 91.00 173 LEU A C 1
ATOM 1410 O O . LEU A 1 173 ? 8.309 1.674 -0.630 1.00 91.00 173 LEU A O 1
ATOM 1414 N N . ILE A 1 174 ? 9.066 1.708 -2.742 1.00 93.56 174 ILE A N 1
ATOM 1415 C CA . ILE A 1 174 ? 7.764 2.068 -3.320 1.00 93.56 174 ILE A CA 1
ATOM 1416 C C . ILE A 1 174 ? 6.721 0.983 -3.035 1.00 93.56 174 ILE A C 1
ATOM 1418 O O . ILE A 1 174 ? 5.604 1.311 -2.631 1.00 93.56 174 ILE A O 1
ATOM 1422 N N . ALA A 1 175 ? 7.076 -0.292 -3.203 1.00 91.88 175 ALA A N 1
ATOM 1423 C CA . ALA A 1 175 ? 6.175 -1.405 -2.924 1.00 91.88 175 ALA A CA 1
ATOM 1424 C C . ALA A 1 175 ? 5.750 -1.446 -1.444 1.00 91.88 175 ALA A C 1
ATOM 1426 O O . ALA A 1 175 ? 4.564 -1.579 -1.142 1.00 91.88 175 ALA A O 1
ATOM 1427 N N . SER A 1 176 ? 6.692 -1.242 -0.520 1.00 90.19 176 SER A N 1
ATOM 1428 C CA . SER A 1 176 ? 6.438 -1.167 0.925 1.00 90.19 176 SER A CA 1
ATOM 1429 C C . SER A 1 176 ? 5.510 -0.002 1.300 1.00 90.19 176 SER A C 1
ATOM 1431 O O . SER A 1 176 ? 4.568 -0.158 2.090 1.00 90.19 176 SER A O 1
ATOM 1433 N N . GLU A 1 177 ? 5.696 1.165 0.676 1.00 91.81 177 GLU A N 1
ATOM 1434 C CA . GLU A 1 177 ? 4.786 2.297 0.856 1.00 91.81 177 GLU A CA 1
ATOM 1435 C C . GLU A 1 177 ? 3.385 1.980 0.324 1.00 91.81 177 GLU A C 1
ATOM 1437 O O . GLU A 1 177 ? 2.405 2.262 1.012 1.00 91.81 177 GLU A O 1
ATOM 1442 N N . MET A 1 178 ? 3.271 1.340 -0.844 1.00 91.44 178 MET A N 1
ATOM 1443 C CA . MET A 1 178 ? 1.980 0.914 -1.395 1.00 91.44 178 MET A CA 1
ATOM 1444 C C . MET A 1 178 ? 1.255 -0.076 -0.482 1.00 91.44 178 MET A C 1
ATOM 1446 O O . MET A 1 178 ? 0.065 0.104 -0.240 1.00 91.44 178 MET A O 1
ATOM 1450 N N . LEU A 1 179 ? 1.955 -1.066 0.080 1.00 88.44 179 LEU A N 1
ATOM 1451 C CA . LEU A 1 179 ? 1.377 -1.996 1.058 1.00 88.44 179 LEU A CA 1
ATOM 1452 C C . LEU A 1 179 ? 0.894 -1.263 2.315 1.00 88.44 179 LEU A C 1
ATOM 1454 O O . LEU A 1 179 ? -0.176 -1.557 2.845 1.00 88.44 179 LEU A O 1
ATOM 1458 N N . THR A 1 180 ? 1.644 -0.260 2.775 1.00 89.19 180 THR A N 1
ATOM 1459 C CA . THR A 1 180 ? 1.245 0.560 3.928 1.00 89.19 180 THR A CA 1
ATOM 1460 C C . THR A 1 180 ? 0.016 1.419 3.617 1.00 89.19 180 THR A C 1
ATOM 1462 O O . THR A 1 180 ? -0.880 1.542 4.457 1.00 89.19 180 THR A O 1
ATOM 1465 N N . ILE A 1 181 ? -0.051 2.006 2.418 1.00 91.31 181 ILE A N 1
ATOM 1466 C CA . ILE A 1 181 ? -1.222 2.746 1.934 1.00 91.31 181 ILE A CA 1
ATOM 1467 C C . ILE A 1 181 ? -2.432 1.809 1.849 1.00 91.31 181 ILE A C 1
ATOM 1469 O O . ILE A 1 181 ? -3.524 2.187 2.278 1.00 91.31 181 ILE A O 1
ATOM 1473 N N . ASP A 1 182 ? -2.230 0.579 1.376 1.00 87.62 182 ASP A N 1
ATOM 1474 C CA . ASP A 1 182 ? -3.298 -0.397 1.189 1.00 87.62 182 ASP A CA 1
ATOM 1475 C C . ASP A 1 182 ? -3.942 -0.864 2.507 1.00 87.62 182 ASP A C 1
ATOM 1477 O O . ASP A 1 182 ? -5.147 -1.112 2.573 1.00 87.62 182 ASP A O 1
ATOM 1481 N N . LEU A 1 183 ? -3.183 -0.889 3.609 1.00 87.75 183 LEU A N 1
ATOM 1482 C CA . LEU A 1 183 ? -3.759 -1.134 4.937 1.00 87.75 183 LEU A CA 1
ATOM 1483 C C . LEU A 1 183 ? -4.868 -0.120 5.264 1.00 87.75 183 LEU A C 1
ATOM 1485 O O . LEU A 1 183 ? -5.954 -0.501 5.720 1.00 87.75 183 LEU A O 1
ATOM 1489 N N . CYS A 1 184 ? -4.590 1.173 5.045 1.00 88.50 184 CYS A N 1
ATOM 1490 C CA . CYS A 1 184 ? -5.567 2.261 5.104 1.00 88.50 184 CYS A CA 1
ATOM 1491 C C . CYS A 1 184 ? -4.954 3.596 4.645 1.00 88.50 184 CYS A C 1
ATOM 1493 O O . CYS A 1 184 ? -4.185 4.223 5.382 1.00 88.50 184 CYS A O 1
ATOM 1495 N N . HIS A 1 185 ? -5.393 4.097 3.488 1.00 87.94 185 HIS A N 1
ATOM 1496 C CA . HIS A 1 185 ? -4.908 5.356 2.918 1.00 87.94 185 HIS A CA 1
ATOM 1497 C C . HIS A 1 185 ? -5.182 6.572 3.822 1.00 87.94 185 HIS A C 1
ATOM 1499 O O . HIS A 1 185 ? -4.352 7.473 3.927 1.00 87.94 185 HIS A O 1
ATOM 1505 N N . GLU A 1 186 ? -6.312 6.596 4.541 1.00 88.19 186 GLU A N 1
ATOM 1506 C CA . GLU A 1 186 ? -6.620 7.686 5.475 1.00 88.19 186 GLU A CA 1
ATOM 1507 C C . GLU A 1 186 ? -5.656 7.706 6.667 1.00 88.19 186 GLU A C 1
ATOM 1509 O O . GLU A 1 186 ? -5.224 8.775 7.096 1.00 88.19 186 GLU A O 1
ATOM 1514 N N . CYS A 1 187 ? -5.311 6.533 7.210 1.00 88.81 187 CYS A N 1
ATOM 1515 C CA . CYS A 1 187 ? -4.318 6.424 8.278 1.00 88.81 187 CYS A CA 1
ATOM 1516 C C . CYS A 1 187 ? -2.920 6.777 7.774 1.00 88.81 187 CYS A C 1
ATOM 1518 O O . CYS A 1 187 ? -2.189 7.459 8.491 1.00 88.81 187 CYS A O 1
ATOM 1520 N N . TYR A 1 188 ? -2.574 6.360 6.551 1.00 87.88 188 TYR A N 1
ATOM 1521 C CA . TYR A 1 188 ? -1.316 6.723 5.908 1.00 87.88 188 TYR A CA 1
ATOM 1522 C C . TYR A 1 188 ? -1.162 8.243 5.831 1.00 87.88 188 TYR A C 1
ATOM 1524 O O . TYR A 1 188 ? -0.220 8.785 6.401 1.00 87.88 188 TYR A O 1
ATOM 1532 N N . VAL A 1 189 ? -2.133 8.939 5.232 1.00 84.44 189 VAL A N 1
ATOM 1533 C CA . VAL A 1 189 ? -2.122 10.403 5.087 1.00 84.44 189 VAL A CA 1
ATOM 1534 C C . VAL A 1 189 ? -2.044 11.106 6.441 1.00 84.44 189 VAL A C 1
ATOM 1536 O O . VAL A 1 189 ? -1.244 12.017 6.631 1.00 84.44 189 VAL A O 1
ATOM 1539 N N . ARG A 1 190 ? -2.847 10.666 7.414 1.00 84.44 190 ARG A N 1
ATOM 1540 C CA . ARG A 1 190 ? -2.864 11.270 8.750 1.00 84.44 190 ARG A CA 1
ATOM 1541 C C . ARG A 1 190 ? -1.541 11.114 9.492 1.00 84.44 190 ARG A C 1
ATOM 1543 O O . ARG A 1 190 ? -1.164 12.025 10.216 1.00 84.44 190 ARG A O 1
ATOM 1550 N N . LYS A 1 191 ? -0.824 10.003 9.306 1.00 79.69 191 LYS A N 1
ATOM 1551 C CA . LYS A 1 191 ? 0.507 9.812 9.902 1.00 79.69 191 LYS A CA 1
ATOM 1552 C C . LYS A 1 191 ? 1.522 10.845 9.394 1.00 79.69 191 LYS A C 1
ATOM 1554 O O . LYS A 1 191 ? 2.461 11.152 10.117 1.00 79.69 191 LYS A O 1
ATOM 1559 N N . GLN A 1 192 ? 1.323 11.377 8.187 1.00 73.69 192 GLN A N 1
ATOM 1560 C CA . GLN A 1 192 ? 2.214 12.363 7.570 1.00 73.69 192 GLN A CA 1
ATOM 1561 C C . GLN A 1 192 ? 1.827 13.826 7.857 1.00 73.69 192 GLN A C 1
ATOM 1563 O O . GLN A 1 192 ? 2.535 14.740 7.439 1.00 73.69 192 GLN A O 1
ATOM 1568 N N . GLY A 1 193 ? 0.690 14.078 8.514 1.00 66.25 193 GLY A N 1
ATOM 1569 C CA . GLY A 1 193 ? 0.244 15.433 8.838 1.00 66.25 193 GLY A CA 1
ATOM 1570 C C . GLY A 1 193 ? 0.984 16.014 10.046 1.00 66.25 193 GLY A C 1
ATOM 1571 O O . GLY A 1 193 ? 1.143 15.341 11.057 1.00 66.25 193 GLY A O 1
ATOM 1572 N N . GLU A 1 194 ? 1.368 17.291 9.976 1.00 55.38 194 GLU A N 1
ATOM 1573 C CA . GLU A 1 194 ? 2.092 18.022 11.039 1.00 55.38 194 GLU A CA 1
ATOM 1574 C C . GLU A 1 194 ? 1.239 18.342 12.288 1.00 55.38 194 GLU A C 1
ATOM 1576 O O . GLU A 1 194 ? 1.745 18.850 13.290 1.00 55.38 194 GLU A O 1
ATOM 1581 N N . ASN A 1 195 ? -0.065 18.045 12.262 1.00 53.34 195 ASN A N 1
ATOM 1582 C CA . ASN A 1 195 ? -0.962 18.281 13.394 1.00 53.34 195 ASN A CA 1
ATOM 1583 C C . ASN A 1 195 ? -0.821 17.179 14.452 1.00 53.34 195 ASN A C 1
ATOM 1585 O O . ASN A 1 195 ? -0.586 16.021 14.119 1.00 53.34 195 ASN A O 1
ATOM 1589 N N . SER A 1 196 ? -0.994 17.532 15.733 1.00 52.34 196 SER A N 1
ATOM 1590 C CA . SER A 1 196 ? -0.748 16.634 16.870 1.00 52.34 196 SER A CA 1
ATOM 1591 C C . SER A 1 196 ? -1.313 15.221 16.645 1.00 52.34 196 SER A C 1
ATOM 1593 O O . SER A 1 196 ? -2.525 15.009 16.546 1.00 52.34 196 SER A O 1
ATOM 1595 N N . ILE A 1 197 ? -0.398 14.247 16.575 1.00 58.12 197 ILE A N 1
ATOM 1596 C CA . ILE A 1 197 ? -0.646 12.834 16.239 1.00 58.12 197 ILE A CA 1
ATOM 1597 C C . ILE A 1 197 ? -1.806 12.245 17.069 1.00 58.12 197 ILE A C 1
ATOM 1599 O O . ILE A 1 197 ? -2.584 11.428 16.575 1.00 58.12 197 ILE A O 1
ATOM 1603 N N . GLU A 1 198 ? -1.990 12.727 18.304 1.00 56.56 198 GLU A N 1
ATOM 1604 C CA . GLU A 1 198 ? -3.047 12.287 19.220 1.00 56.56 198 GLU A CA 1
ATOM 1605 C C . GLU A 1 198 ? -4.473 12.484 18.670 1.00 56.56 198 GLU A C 1
ATOM 1607 O O . GLU A 1 198 ? -5.306 11.596 18.833 1.00 56.56 198 GLU A O 1
ATOM 1612 N N . ASN A 1 199 ? -4.770 13.591 17.976 1.00 62.88 199 ASN A N 1
ATOM 1613 C CA . ASN A 1 199 ? -6.114 13.827 17.421 1.00 62.88 199 ASN A CA 1
ATOM 1614 C C . ASN A 1 199 ? -6.333 13.091 16.088 1.00 62.88 199 ASN A C 1
ATOM 1616 O O . ASN A 1 199 ? -7.454 12.707 15.740 1.00 62.88 199 ASN A O 1
ATOM 1620 N N . LEU A 1 200 ? -5.253 12.848 15.346 1.00 76.25 200 LEU A N 1
ATOM 1621 C CA . LEU A 1 200 ? -5.300 12.173 14.053 1.00 76.25 200 LEU A CA 1
ATOM 1622 C C . LEU A 1 200 ? -5.489 10.659 14.203 1.00 76.25 200 LEU A C 1
ATOM 1624 O O . LEU A 1 200 ? -6.269 10.061 13.448 1.00 76.25 200 LEU A O 1
ATOM 1628 N N . PHE A 1 201 ? -4.841 10.044 15.201 1.00 83.00 201 PHE A N 1
ATOM 1629 C CA . PHE A 1 201 ? -4.964 8.609 15.444 1.00 83.00 201 PHE A CA 1
ATOM 1630 C C . PHE A 1 201 ? -6.366 8.233 15.936 1.00 83.00 201 PHE A C 1
ATOM 1632 O O . PHE A 1 201 ? -6.928 7.256 15.454 1.00 83.00 201 PHE A O 1
ATOM 1639 N N . ILE A 1 202 ? -7.009 9.016 16.806 1.00 87.19 202 ILE A N 1
ATOM 1640 C CA . ILE A 1 202 ? -8.377 8.708 17.275 1.00 87.19 202 ILE A CA 1
ATOM 1641 C C . ILE A 1 202 ? -9.469 8.938 16.226 1.00 87.19 202 ILE A C 1
ATOM 1643 O O . ILE A 1 202 ? -10.594 8.480 16.412 1.00 87.19 202 ILE A O 1
ATOM 1647 N N . THR A 1 203 ? -9.178 9.615 15.117 1.00 89.25 203 THR A N 1
ATOM 1648 C CA . THR A 1 203 ? -10.197 9.924 14.108 1.00 89.25 203 THR A CA 1
ATOM 1649 C C . THR A 1 203 ? -10.706 8.647 13.420 1.00 89.25 203 THR A C 1
ATOM 1651 O O . THR A 1 203 ? -9.928 7.799 12.967 1.00 89.25 203 THR A O 1
ATOM 1654 N N . ALA A 1 204 ? -12.028 8.496 13.307 1.00 90.56 204 ALA A N 1
ATOM 1655 C CA . ALA A 1 204 ? -12.653 7.354 12.644 1.00 90.56 204 ALA A CA 1
ATOM 1656 C C . ALA A 1 204 ? -12.483 7.420 11.113 1.00 90.56 204 ALA A C 1
ATOM 1658 O O . ALA A 1 204 ? -12.956 8.347 10.449 1.00 90.56 204 ALA A O 1
ATOM 1659 N N . CYS A 1 205 ? -11.821 6.419 10.529 1.00 89.50 205 CYS A N 1
ATOM 1660 C CA . CYS A 1 205 ? -11.742 6.246 9.073 1.00 89.50 205 CYS A CA 1
ATOM 1661 C C . CYS A 1 205 ? -13.108 5.902 8.478 1.00 89.50 205 CYS A C 1
ATOM 1663 O O . CYS A 1 205 ? -14.042 5.569 9.200 1.00 89.50 205 CYS A O 1
ATOM 1665 N N . SER A 1 206 ? -13.261 6.043 7.169 1.00 86.62 206 SER A N 1
ATOM 1666 C CA . SER A 1 206 ? -14.505 5.763 6.438 1.00 86.62 206 SER A CA 1
ATOM 1667 C C . SER A 1 206 ? -14.804 4.266 6.383 1.00 86.62 206 SER A C 1
ATOM 1669 O O . SER A 1 206 ? -15.963 3.865 6.459 1.00 86.62 206 SER A O 1
ATOM 1671 N N . ARG A 1 207 ? -13.756 3.438 6.366 1.00 86.19 207 ARG A N 1
ATOM 1672 C CA . ARG A 1 207 ? -13.817 2.032 6.770 1.00 86.19 207 ARG A CA 1
ATOM 1673 C C . ARG A 1 207 ? -13.345 1.927 8.227 1.00 86.19 207 ARG A C 1
ATOM 1675 O O . ARG A 1 207 ? -12.199 2.292 8.492 1.00 86.19 207 ARG A O 1
ATOM 1682 N N . PRO A 1 208 ? -14.183 1.486 9.181 1.00 91.88 208 PRO A N 1
ATOM 1683 C CA . PRO A 1 208 ? -13.732 1.285 10.550 1.00 91.88 208 PRO A CA 1
ATOM 1684 C C . PRO A 1 208 ? -12.714 0.139 10.602 1.00 91.88 208 PRO A C 1
ATOM 1686 O O . PRO A 1 208 ? -12.822 -0.847 9.872 1.00 91.88 208 PRO A O 1
ATOM 1689 N N . HIS A 1 209 ? -11.713 0.275 11.469 1.00 94.06 209 HIS A N 1
ATOM 1690 C CA . HIS A 1 209 ? -10.718 -0.771 11.697 1.00 94.06 209 HIS A CA 1
ATOM 1691 C C . HIS A 1 209 ? -11.190 -1.699 12.806 1.00 94.06 209 HIS A C 1
ATOM 1693 O O . HIS A 1 209 ? -11.769 -1.238 13.790 1.00 94.06 209 HIS A O 1
ATOM 1699 N N . LEU A 1 210 ? -10.893 -2.992 12.682 1.00 96.12 210 LEU A N 1
ATOM 1700 C CA . LEU A 1 210 ? -11.152 -3.941 13.756 1.00 96.12 210 LEU A CA 1
ATOM 1701 C C . LEU A 1 210 ? -10.359 -3.516 14.994 1.00 96.12 210 LEU A C 1
ATOM 1703 O O . LEU A 1 210 ? -9.145 -3.325 14.930 1.00 96.12 210 LEU A O 1
ATOM 1707 N N . LEU A 1 211 ? -11.040 -3.371 16.124 1.00 97.81 211 LEU A N 1
ATOM 1708 C CA . LEU A 1 211 ? -10.382 -3.091 17.391 1.00 97.81 211 LEU A CA 1
ATOM 1709 C C . LEU A 1 211 ? -9.955 -4.409 18.023 1.00 97.81 211 LEU A C 1
ATOM 1711 O O . LEU A 1 211 ? -10.685 -5.405 17.985 1.00 97.81 211 LEU A O 1
ATOM 1715 N N . GLY A 1 212 ? -8.776 -4.413 18.633 1.00 97.00 212 GLY A N 1
ATOM 1716 C CA . GLY A 1 212 ? -8.238 -5.614 19.245 1.00 97.00 212 GLY A CA 1
ATOM 1717 C C . GLY A 1 212 ? -7.409 -5.361 20.487 1.00 97.00 212 GLY A C 1
ATOM 1718 O O . GLY A 1 212 ? -7.006 -4.239 20.797 1.00 97.00 212 GLY A O 1
ATOM 1719 N N . TRP A 1 213 ? -7.133 -6.456 21.177 1.00 96.00 213 TRP A N 1
ATOM 1720 C CA . TRP A 1 213 ? -6.057 -6.559 22.148 1.00 96.00 213 TRP A C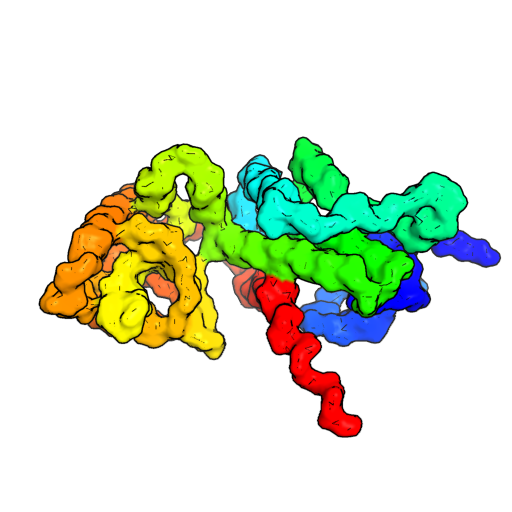A 1
ATOM 1721 C C . TRP A 1 213 ? -4.920 -7.340 21.496 1.00 96.00 213 TRP A C 1
ATOM 1723 O O . TRP A 1 213 ? -5.146 -8.452 21.024 1.00 96.00 213 TRP A O 1
ATOM 1733 N N . ALA A 1 214 ? -3.704 -6.803 21.487 1.00 94.25 214 ALA A N 1
ATOM 1734 C CA . ALA A 1 214 ? -2.539 -7.508 20.961 1.00 94.25 214 ALA A CA 1
ATOM 1735 C C . ALA A 1 214 ? -1.450 -7.638 22.017 1.00 94.25 214 ALA A C 1
ATOM 1737 O O . ALA A 1 214 ? -1.168 -6.690 22.747 1.00 94.25 214 ALA A O 1
ATOM 1738 N N . LYS A 1 215 ? -0.849 -8.820 22.111 1.00 91.62 215 LYS A N 1
ATOM 1739 C CA . LYS A 1 215 ? 0.218 -9.094 23.062 1.00 91.62 215 LYS A CA 1
ATOM 1740 C C . LYS A 1 215 ? 1.522 -8.457 22.575 1.00 91.62 215 LYS A C 1
ATOM 1742 O O . LYS A 1 215 ? 2.171 -8.986 21.678 1.00 91.62 215 LYS A O 1
ATOM 1747 N N . THR A 1 216 ? 1.910 -7.338 23.174 1.00 79.50 216 THR A N 1
ATOM 1748 C CA . THR A 1 216 ? 3.199 -6.683 22.935 1.00 79.50 216 THR A CA 1
ATOM 1749 C C . THR A 1 216 ? 4.224 -7.202 23.952 1.00 79.50 216 THR A C 1
ATOM 1751 O O . THR A 1 216 ? 3.879 -7.527 25.094 1.00 79.50 216 THR A O 1
ATOM 1754 N N . ASP A 1 217 ? 5.478 -7.371 23.526 1.00 72.38 217 ASP A N 1
ATOM 1755 C CA . ASP A 1 217 ? 6.610 -7.808 24.366 1.00 72.38 217 ASP A CA 1
ATOM 1756 C C . ASP A 1 217 ? 6.390 -9.145 25.106 1.00 72.38 217 ASP A C 1
ATOM 1758 O O . ASP A 1 217 ? 6.880 -9.383 26.210 1.00 72.38 217 ASP A O 1
ATOM 1762 N N . GLY A 1 218 ? 5.596 -10.038 24.510 1.00 68.06 218 GLY A N 1
ATOM 1763 C CA . GLY A 1 218 ? 5.434 -11.422 24.956 1.00 68.06 218 GLY A CA 1
ATOM 1764 C C . GLY A 1 218 ? 4.597 -11.638 26.222 1.00 68.06 218 GLY A C 1
ATOM 1765 O O . GLY A 1 218 ? 4.327 -12.798 26.547 1.00 68.06 218 GLY A O 1
ATOM 1766 N N . ILE A 1 219 ? 4.131 -10.595 26.925 1.00 67.94 219 ILE A N 1
ATOM 1767 C CA . ILE A 1 219 ? 3.415 -10.756 28.212 1.00 67.94 219 ILE A CA 1
ATOM 1768 C C . ILE A 1 219 ? 2.156 -9.882 28.336 1.00 67.94 219 ILE A C 1
ATOM 1770 O O . ILE A 1 219 ? 1.189 -10.335 28.957 1.00 67.94 219 ILE A O 1
ATOM 1774 N N . THR A 1 220 ? 2.114 -8.693 27.732 1.00 83.06 220 THR A N 1
ATOM 1775 C CA . THR A 1 220 ? 1.074 -7.688 28.011 1.00 83.06 220 THR A CA 1
ATOM 1776 C C . THR A 1 220 ? 0.180 -7.452 26.805 1.00 83.06 220 THR A C 1
ATOM 1778 O O . THR A 1 220 ? 0.667 -7.203 25.712 1.00 83.06 220 THR A O 1
ATOM 1781 N N . TYR A 1 221 ? -1.137 -7.474 27.003 1.00 90.38 221 TYR A N 1
ATOM 1782 C CA . TYR A 1 221 ? -2.089 -7.066 25.972 1.00 90.38 221 TYR A CA 1
ATOM 1783 C C . TYR A 1 221 ? -2.269 -5.548 25.945 1.00 90.38 221 TYR A C 1
ATOM 1785 O O . TYR A 1 221 ? -2.687 -4.928 26.929 1.00 90.38 221 TYR A O 1
ATOM 1793 N N . TRP A 1 222 ? -1.996 -4.978 24.779 1.00 92.94 222 TRP A N 1
ATOM 1794 C CA . TRP A 1 222 ? -2.143 -3.573 24.454 1.00 92.94 222 TRP A CA 1
ATOM 1795 C C . TRP A 1 222 ? -3.375 -3.355 23.568 1.00 92.94 222 TRP A C 1
ATOM 1797 O O . TRP A 1 222 ? -3.660 -4.204 22.719 1.00 92.94 222 TRP A O 1
ATOM 1807 N N . PRO A 1 223 ? -4.130 -2.257 23.738 1.00 95.31 223 PRO A N 1
ATOM 1808 C CA . PRO A 1 223 ? -5.211 -1.934 22.816 1.00 95.31 223 PRO A CA 1
ATOM 1809 C C . PRO A 1 223 ? -4.626 -1.532 21.455 1.00 95.31 223 PRO A C 1
ATOM 1811 O O . PRO A 1 223 ? -3.691 -0.727 21.384 1.00 95.31 223 PRO A O 1
ATOM 1814 N N . VAL A 1 224 ? -5.180 -2.078 20.373 1.00 96.12 224 VAL A N 1
ATOM 1815 C CA . VAL A 1 224 ? -4.692 -1.864 19.003 1.00 96.12 224 VAL A CA 1
ATOM 1816 C C . VAL A 1 224 ? -5.824 -1.694 17.993 1.00 96.12 224 VAL A C 1
ATOM 1818 O O . VAL A 1 224 ? -6.942 -2.168 18.202 1.00 96.12 224 VAL A O 1
ATOM 1821 N N . LYS A 1 225 ? -5.507 -1.067 16.860 1.00 96.44 225 LYS A N 1
ATOM 1822 C CA . LYS A 1 225 ? -6.253 -1.231 15.608 1.00 96.44 225 LYS A CA 1
ATOM 1823 C C . LYS A 1 225 ? -5.620 -2.365 14.821 1.00 96.44 225 LYS A C 1
ATOM 1825 O O . LYS A 1 225 ? -4.413 -2.353 14.605 1.00 96.44 225 LYS A O 1
ATOM 1830 N N . ILE A 1 226 ? -6.417 -3.328 14.388 1.00 95.88 226 ILE A N 1
ATOM 1831 C CA . ILE A 1 226 ? -5.977 -4.410 13.513 1.00 95.88 226 ILE A CA 1
ATOM 1832 C C . ILE A 1 226 ? -6.211 -3.949 12.077 1.00 95.88 226 ILE A C 1
ATOM 1834 O O . ILE A 1 226 ? -7.350 -3.765 11.645 1.00 95.88 226 ILE A O 1
ATOM 1838 N N . MET A 1 227 ? -5.107 -3.705 11.377 1.00 92.56 227 MET A N 1
ATOM 1839 C CA . MET A 1 227 ? -5.074 -3.088 10.054 1.00 92.56 227 MET A CA 1
ATOM 1840 C C . MET A 1 227 ? -5.136 -4.139 8.942 1.00 92.56 227 MET A C 1
ATOM 1842 O O . MET A 1 227 ? -5.811 -3.926 7.939 1.00 92.56 227 MET A O 1
ATOM 1846 N N . GLY A 1 228 ? -4.476 -5.283 9.152 1.00 90.81 228 GLY A N 1
ATOM 1847 C CA . GLY A 1 228 ? -4.401 -6.398 8.207 1.00 90.81 228 GLY A CA 1
ATOM 1848 C C . GLY A 1 228 ? -4.361 -7.745 8.927 1.00 90.81 228 GLY A C 1
ATOM 1849 O O . GLY A 1 228 ? -3.853 -7.835 10.045 1.00 90.81 228 GLY A O 1
ATOM 1850 N N . ILE A 1 229 ? -4.909 -8.786 8.296 1.00 90.31 229 ILE A N 1
ATOM 1851 C CA . ILE A 1 229 ? -4.845 -10.180 8.758 1.00 90.31 229 ILE A CA 1
ATOM 1852 C C . ILE A 1 229 ? -4.506 -11.055 7.556 1.00 90.31 229 ILE A C 1
ATOM 1854 O O . ILE A 1 229 ? -5.230 -11.021 6.564 1.00 90.31 229 ILE A O 1
ATOM 1858 N N . ASP A 1 230 ? -3.478 -11.885 7.693 1.00 87.69 230 ASP A N 1
ATOM 1859 C CA . ASP A 1 230 ? -3.176 -12.974 6.769 1.00 87.69 230 ASP A CA 1
ATOM 1860 C C . ASP A 1 230 ? -3.400 -14.304 7.504 1.00 87.69 230 ASP A C 1
ATOM 1862 O O . ASP A 1 230 ? -2.673 -14.670 8.434 1.00 87.69 230 ASP A O 1
ATOM 1866 N N . LEU A 1 231 ? -4.462 -15.017 7.117 1.00 86.94 231 LEU A N 1
ATOM 1867 C CA . LEU A 1 231 ? -4.837 -16.294 7.729 1.00 86.94 231 LEU A CA 1
ATOM 1868 C C . LEU A 1 231 ? -3.897 -17.439 7.325 1.00 86.94 231 LEU A C 1
ATOM 1870 O O . LEU A 1 231 ? -3.728 -18.372 8.114 1.00 86.94 231 LEU A O 1
ATOM 1874 N N . GLY A 1 232 ? -3.286 -17.366 6.138 1.00 87.62 232 GLY A N 1
ATOM 1875 C CA . GLY A 1 232 ? -2.349 -18.369 5.631 1.00 87.62 232 GLY A CA 1
ATOM 1876 C C . GLY A 1 232 ? -1.028 -18.317 6.392 1.00 87.62 232 GLY A C 1
ATOM 1877 O O . GLY A 1 232 ? -0.609 -19.317 6.980 1.00 87.62 232 GLY A O 1
ATOM 1878 N N . LYS A 1 233 ? -0.435 -17.121 6.485 1.00 89.12 233 LYS A N 1
ATOM 1879 C CA . LYS A 1 233 ? 0.786 -16.856 7.267 1.00 89.12 233 LYS A CA 1
ATOM 1880 C C . LYS A 1 233 ? 0.526 -16.784 8.777 1.00 89.12 233 LYS A C 1
ATOM 1882 O O . LYS A 1 233 ? 1.458 -16.872 9.572 1.00 89.12 233 LYS A O 1
ATOM 1887 N N . LYS A 1 234 ? -0.742 -16.681 9.197 1.00 93.62 234 LYS A N 1
ATOM 1888 C CA . LYS A 1 234 ? -1.177 -16.527 10.600 1.00 93.62 234 LYS A CA 1
ATOM 1889 C C . LYS A 1 234 ? -0.538 -15.311 11.273 1.00 93.62 234 LYS A C 1
ATOM 1891 O O . LYS A 1 234 ? -0.129 -15.389 12.435 1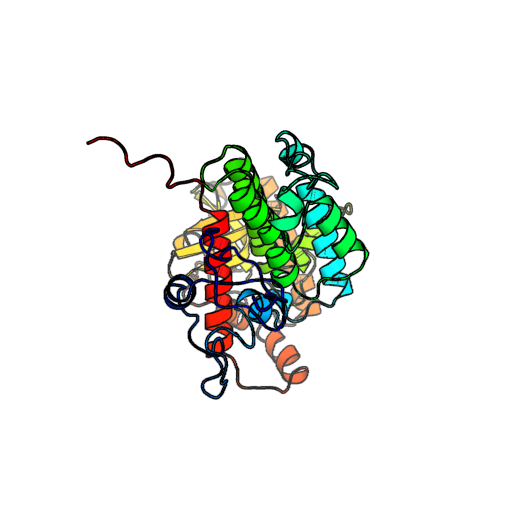.00 93.62 234 LYS A O 1
ATOM 1896 N N . ILE A 1 235 ? -0.507 -14.191 10.562 1.00 93.75 235 ILE A N 1
ATOM 1897 C CA . ILE A 1 235 ? 0.014 -12.904 11.036 1.00 93.75 235 ILE A CA 1
ATOM 1898 C C . ILE A 1 235 ? -1.085 -11.841 11.020 1.00 93.75 235 ILE A C 1
ATOM 1900 O O . ILE A 1 235 ? -2.064 -11.929 10.276 1.00 93.75 235 ILE A O 1
ATOM 1904 N N . ALA A 1 236 ? -0.928 -10.832 11.867 1.00 94.56 236 ALA A N 1
ATOM 1905 C CA . ALA A 1 236 ? -1.754 -9.639 11.888 1.00 94.56 236 ALA A CA 1
ATOM 1906 C C . ALA A 1 236 ? -0.862 -8.399 11.934 1.00 94.56 236 ALA A C 1
ATOM 1908 O O . ALA A 1 236 ? 0.089 -8.336 12.713 1.00 94.56 236 ALA A O 1
ATOM 1909 N N . ILE A 1 237 ? -1.215 -7.395 11.137 1.00 94.56 237 ILE A N 1
ATOM 1910 C CA . ILE A 1 237 ? -0.585 -6.078 11.173 1.00 94.56 237 ILE A CA 1
ATOM 1911 C C . ILE A 1 237 ? -1.458 -5.182 12.040 1.00 94.56 237 ILE A C 1
ATOM 1913 O O . ILE A 1 237 ? -2.651 -5.007 11.771 1.00 94.56 237 ILE A O 1
ATOM 1917 N N . VAL A 1 238 ? -0.875 -4.619 13.094 1.00 95.00 238 VAL A N 1
ATOM 1918 C CA . VAL A 1 238 ? -1.597 -3.832 14.094 1.00 95.00 238 VAL A CA 1
ATOM 1919 C C . VAL A 1 238 ? -0.934 -2.484 14.331 1.00 95.00 238 VAL A C 1
ATOM 1921 O O . VAL A 1 238 ? 0.286 -2.361 14.272 1.00 95.00 238 VAL A O 1
ATOM 1924 N N . HIS A 1 239 ? -1.735 -1.467 14.638 1.00 94.00 239 HIS A N 1
ATOM 1925 C CA . HIS A 1 239 ? -1.266 -0.168 15.120 1.00 94.00 239 HIS A CA 1
ATOM 1926 C C . HIS A 1 239 ? -1.635 -0.003 16.592 1.00 94.00 239 HIS A C 1
ATOM 1928 O O . HIS A 1 239 ? -2.811 -0.103 16.956 1.00 94.00 239 HIS A O 1
ATOM 1934 N N . THR A 1 240 ? -0.649 0.253 17.448 1.00 93.00 240 THR A N 1
ATOM 1935 C CA . THR A 1 240 ? -0.867 0.391 18.892 1.00 93.00 240 THR A CA 1
ATOM 1936 C C . THR A 1 240 ? -1.444 1.755 19.250 1.00 93.00 240 THR A C 1
ATOM 1938 O O . THR A 1 240 ? -1.008 2.784 18.743 1.00 93.00 240 THR A O 1
ATOM 1941 N N . PHE A 1 241 ? -2.421 1.791 20.158 1.00 92.31 241 PHE A N 1
ATOM 1942 C CA . PHE A 1 241 ? -2.811 3.055 20.787 1.00 92.31 241 PHE A CA 1
ATOM 1943 C C . PHE A 1 241 ? -1.700 3.534 21.736 1.00 92.31 241 PHE A C 1
ATOM 1945 O O . PHE A 1 241 ? -0.907 2.738 22.242 1.00 92.31 241 PHE A O 1
ATOM 1952 N N . GLY A 1 242 ? -1.632 4.831 22.016 1.00 88.69 242 GLY A N 1
ATOM 1953 C CA . GLY A 1 242 ? -0.614 5.447 22.861 1.00 88.69 242 GLY A CA 1
ATOM 1954 C C . GLY A 1 242 ? 0.688 5.731 22.116 1.00 88.69 242 GLY A C 1
ATOM 1955 O O . GLY A 1 242 ? 1.027 6.894 21.929 1.00 88.69 242 GLY A O 1
ATOM 1956 N N . GLU A 1 243 ? 1.426 4.686 21.729 1.00 84.50 243 GLU A N 1
ATOM 1957 C CA . GLU A 1 243 ? 2.728 4.833 21.050 1.00 84.50 243 GLU A CA 1
ATOM 1958 C C . GLU A 1 243 ? 2.625 4.900 19.521 1.00 84.50 243 GLU A C 1
ATOM 1960 O O . GLU A 1 243 ? 3.611 5.227 18.865 1.00 84.50 243 GLU A O 1
ATOM 1965 N N . HIS A 1 244 ? 1.459 4.577 18.949 1.00 89.19 244 HIS A N 1
ATOM 1966 C CA . HIS A 1 244 ? 1.184 4.655 17.505 1.00 89.19 244 HIS A CA 1
ATOM 1967 C C . HIS A 1 244 ? 2.168 3.855 16.644 1.00 89.19 244 HIS A C 1
ATOM 1969 O O . HIS A 1 244 ? 2.455 4.208 15.499 1.00 89.19 244 HIS A O 1
ATOM 1975 N N . LYS A 1 245 ? 2.674 2.746 17.194 1.00 88.69 245 LYS A N 1
ATOM 1976 C CA . LYS A 1 245 ? 3.621 1.857 16.519 1.00 88.69 245 LYS A CA 1
ATOM 1977 C C . LYS A 1 245 ? 2.880 0.849 15.656 1.00 88.69 245 LYS A C 1
ATOM 1979 O O . LYS A 1 245 ? 1.898 0.254 16.098 1.00 88.69 245 LYS A O 1
ATOM 1984 N N . GLN A 1 246 ? 3.391 0.632 14.449 1.00 91.19 246 GLN A N 1
ATOM 1985 C CA . GLN A 1 246 ? 2.993 -0.494 13.612 1.00 91.19 246 GLN A CA 1
ATOM 1986 C C . GLN A 1 246 ? 3.796 -1.725 14.020 1.00 91.19 246 GLN A C 1
ATOM 1988 O O . GLN A 1 246 ? 5.016 -1.643 14.131 1.00 91.19 246 GLN A O 1
ATOM 1993 N N . LEU A 1 247 ? 3.110 -2.843 14.240 1.00 92.62 247 LEU A N 1
ATOM 1994 C CA . LEU A 1 247 ? 3.707 -4.126 14.590 1.00 92.62 247 LEU A CA 1
ATOM 1995 C C . LEU A 1 247 ? 3.096 -5.221 13.721 1.00 92.62 247 LEU A C 1
ATOM 1997 O O . LEU A 1 247 ? 1.884 -5.232 13.496 1.00 92.62 247 LEU A O 1
ATOM 2001 N N . GLU A 1 248 ? 3.926 -6.161 13.292 1.00 94.38 248 GLU A N 1
ATOM 2002 C CA . GLU A 1 248 ? 3.479 -7.444 12.766 1.00 94.38 248 GLU A CA 1
ATOM 2003 C C . GLU A 1 248 ? 3.564 -8.478 13.888 1.00 94.38 248 GLU A C 1
ATOM 2005 O O . GLU A 1 248 ? 4.605 -8.633 14.528 1.00 94.38 248 GLU A O 1
ATOM 2010 N N . LEU A 1 249 ? 2.446 -9.137 14.185 1.00 94.38 249 LEU A N 1
ATOM 2011 C CA . LEU A 1 249 ? 2.334 -10.064 15.306 1.00 94.38 249 LEU A CA 1
ATOM 2012 C C . LEU A 1 249 ? 1.711 -11.387 14.857 1.00 94.38 249 LEU A C 1
ATOM 2014 O O . LEU A 1 249 ? 0.834 -11.394 13.990 1.00 94.38 249 LEU A O 1
ATOM 2018 N N . PRO A 1 250 ? 2.077 -12.518 15.487 1.00 95.19 250 PRO A N 1
ATOM 2019 C CA . PRO A 1 250 ? 1.365 -13.770 15.286 1.00 95.19 250 PRO A CA 1
ATOM 2020 C C . PRO A 1 250 ? -0.122 -13.611 15.619 1.00 95.19 250 PRO A C 1
ATOM 2022 O O . PRO A 1 250 ? -0.480 -13.114 16.685 1.00 95.19 250 PRO A O 1
ATOM 2025 N N . LEU A 1 251 ? -1.010 -14.131 14.773 1.00 94.56 251 LEU A N 1
ATOM 2026 C CA . LEU A 1 251 ? -2.463 -13.993 14.938 1.00 94.56 251 LEU A CA 1
ATOM 2027 C C . LEU A 1 251 ? -2.968 -14.550 16.282 1.00 94.56 251 LEU A C 1
ATOM 2029 O O . LEU A 1 251 ? -3.956 -14.074 16.834 1.00 94.56 251 LEU A O 1
ATOM 2033 N N . ARG A 1 252 ? -2.266 -15.542 16.850 1.00 93.81 252 ARG A N 1
ATOM 2034 C CA . ARG A 1 252 ? -2.553 -16.112 18.182 1.00 93.81 252 ARG A CA 1
ATOM 2035 C C . ARG A 1 252 ? -2.409 -15.110 19.332 1.00 93.81 252 ARG A C 1
ATOM 2037 O O . ARG A 1 252 ? -2.989 -15.339 20.391 1.00 93.81 252 ARG A O 1
ATOM 2044 N N . ASP A 1 253 ? -1.618 -14.063 19.125 1.00 94.88 253 ASP A N 1
ATOM 2045 C CA . ASP A 1 253 ? -1.327 -13.008 20.091 1.00 94.88 253 ASP A CA 1
ATOM 2046 C C . ASP A 1 253 ? -2.289 -11.818 19.930 1.00 94.88 253 ASP A C 1
ATOM 2048 O O . ASP A 1 253 ? -2.212 -10.854 20.691 1.00 94.88 253 ASP A O 1
ATOM 2052 N N . CYS A 1 254 ? -3.239 -11.903 18.992 1.00 95.94 254 CYS A N 1
ATOM 2053 C CA . CYS A 1 254 ? -4.281 -10.913 18.752 1.00 95.94 254 CYS A CA 1
ATOM 2054 C C . CYS A 1 254 ? -5.668 -11.458 19.126 1.00 95.94 254 CYS A C 1
ATOM 2056 O O . CYS A 1 254 ? -6.053 -12.579 18.786 1.00 95.94 254 CYS A O 1
ATOM 2058 N N . LEU A 1 255 ? -6.446 -10.632 19.818 1.00 96.44 255 LEU A N 1
ATOM 2059 C CA . LEU A 1 255 ? -7.805 -10.918 20.269 1.00 96.44 255 LEU A CA 1
ATOM 2060 C C . LEU A 1 255 ? -8.738 -9.801 19.803 1.00 96.44 255 LEU A C 1
ATOM 2062 O O . LEU A 1 255 ? -8.319 -8.648 19.691 1.00 96.44 255 LEU A O 1
ATOM 2066 N N . ILE A 1 256 ? -10.008 -10.131 19.573 1.00 97.00 256 ILE A N 1
ATOM 2067 C CA . ILE A 1 256 ? -11.042 -9.123 19.311 1.00 97.00 256 ILE A CA 1
ATOM 2068 C C . ILE A 1 256 ? -11.246 -8.298 20.586 1.00 97.00 256 ILE A C 1
ATOM 2070 O O . ILE A 1 256 ? -11.190 -8.837 21.693 1.00 97.00 256 ILE A O 1
ATOM 2074 N N . TYR A 1 257 ? -11.437 -6.986 20.439 1.00 97.25 257 TYR A N 1
ATOM 2075 C CA . TYR A 1 257 ? -11.569 -6.097 21.587 1.00 97.25 257 TYR A CA 1
ATOM 2076 C C . TYR A 1 257 ? -12.789 -6.452 22.451 1.00 97.25 257 TYR A C 1
ATOM 2078 O O . TYR A 1 257 ? -13.915 -6.564 21.962 1.00 97.25 257 TYR A O 1
ATOM 2086 N N . SER A 1 258 ? -12.529 -6.596 23.747 1.00 94.94 258 SER A N 1
ATOM 2087 C CA . SER A 1 258 ? -13.496 -6.779 24.831 1.00 94.94 258 SER A CA 1
ATOM 2088 C C . SER A 1 258 ? -13.395 -5.614 25.813 1.00 94.94 258 SER A C 1
ATOM 2090 O O . SER A 1 258 ? -12.340 -4.981 25.904 1.00 94.94 258 SER A O 1
ATOM 2092 N N . HIS A 1 259 ? -14.467 -5.356 26.568 1.00 89.50 259 HIS A N 1
ATOM 2093 C CA . HIS A 1 259 ? -14.493 -4.293 27.580 1.00 89.50 259 HIS A CA 1
ATOM 2094 C C . HIS A 1 259 ? -13.356 -4.448 28.601 1.00 89.50 259 HIS A C 1
ATOM 2096 O O . HIS A 1 259 ? -12.622 -3.499 28.885 1.00 89.50 259 HIS A O 1
ATOM 2102 N N . ASP A 1 260 ? -13.176 -5.670 29.099 1.00 87.38 260 ASP A N 1
ATOM 2103 C CA . ASP A 1 260 ? -12.147 -5.983 30.076 1.00 87.38 260 ASP A CA 1
ATOM 2104 C C . ASP A 1 260 ? -10.858 -6.443 29.391 1.00 87.38 260 ASP A C 1
ATOM 2106 O O . ASP A 1 260 ? -10.863 -7.172 28.392 1.00 87.38 260 ASP A O 1
ATOM 2110 N N . SER A 1 261 ? -9.732 -5.973 29.931 1.00 83.62 261 SER A N 1
ATOM 2111 C CA . SER A 1 261 ? -8.404 -6.310 29.426 1.00 83.62 261 SER A CA 1
ATOM 2112 C C . SER A 1 261 ? -8.079 -7.781 29.699 1.00 83.62 261 SER A C 1
ATOM 2114 O O . SER A 1 261 ? -8.207 -8.229 30.841 1.00 83.62 261 SER A O 1
ATOM 2116 N N . PRO A 1 262 ? -7.523 -8.518 28.721 1.00 84.56 262 PRO A N 1
ATOM 2117 C CA . PRO A 1 262 ? -7.035 -9.878 28.944 1.00 84.56 262 PRO A CA 1
ATOM 2118 C C . PRO A 1 262 ? -5.860 -9.969 29.937 1.00 84.56 262 PRO A C 1
ATOM 2120 O O . PRO A 1 262 ? -5.519 -11.069 30.383 1.00 84.56 262 PRO A O 1
ATOM 2123 N N . SER A 1 263 ? -5.204 -8.844 30.256 1.00 74.50 263 SER A N 1
ATOM 2124 C CA . SER A 1 263 ? -4.037 -8.787 31.148 1.00 74.50 263 SER A CA 1
ATOM 2125 C C . SER A 1 263 ? -4.425 -8.516 32.597 1.00 74.50 263 SER A C 1
ATOM 2127 O O . SER A 1 263 ? -5.230 -7.635 32.883 1.00 74.50 263 SER A O 1
ATOM 2129 N N . SER A 1 264 ? -3.766 -9.189 33.546 1.00 65.38 264 SER A N 1
ATOM 2130 C CA . SER A 1 264 ? -3.891 -8.834 34.962 1.00 65.38 264 SER A CA 1
ATOM 2131 C C . SER A 1 264 ? -3.033 -7.607 35.302 1.00 65.38 264 SER A C 1
ATOM 2133 O O . SER A 1 264 ? -1.824 -7.580 35.060 1.00 65.38 264 SER A O 1
ATOM 2135 N N . ASN A 1 265 ? -3.648 -6.601 35.935 1.00 57.97 265 ASN A N 1
ATOM 2136 C CA . ASN A 1 265 ? -3.020 -5.312 36.275 1.00 57.97 265 ASN A CA 1
ATOM 2137 C C . ASN A 1 265 ? -1.714 -5.421 37.090 1.00 57.97 265 ASN A C 1
ATOM 2139 O O . ASN A 1 265 ? -0.908 -4.493 37.085 1.00 57.97 265 ASN A O 1
ATOM 2143 N N . ARG A 1 266 ? -1.473 -6.549 37.776 1.00 56.25 266 ARG A N 1
ATOM 2144 C CA . ARG A 1 266 ? -0.275 -6.761 38.610 1.00 56.25 266 ARG A CA 1
ATOM 2145 C C . ARG A 1 266 ? 1.033 -6.801 37.810 1.00 56.25 266 ARG A C 1
ATOM 2147 O O . ARG A 1 266 ? 2.080 -6.576 38.398 1.00 56.25 266 ARG A O 1
ATOM 2154 N N . ARG A 1 267 ? 0.992 -7.069 36.498 1.00 56.66 267 ARG A N 1
ATOM 2155 C CA . ARG A 1 267 ? 2.193 -7.213 35.645 1.00 56.66 267 ARG A CA 1
ATOM 2156 C C . ARG A 1 267 ? 2.612 -5.930 34.912 1.00 56.66 267 ARG A C 1
ATOM 2158 O O . ARG A 1 267 ? 3.619 -5.933 34.221 1.00 56.66 267 ARG A O 1
ATOM 2165 N N . LEU A 1 268 ? 1.875 -4.830 35.086 1.00 61.66 268 LEU A N 1
ATOM 2166 C CA . LEU A 1 268 ? 2.076 -3.561 34.371 1.00 61.66 268 LEU A CA 1
ATOM 2167 C C . LEU A 1 268 ? 2.977 -2.551 35.111 1.00 61.66 268 LEU A C 1
ATOM 2169 O O . LEU A 1 268 ? 3.024 -1.391 34.711 1.00 61.66 268 LEU A O 1
ATOM 2173 N N . GLN A 1 269 ? 3.672 -2.935 36.190 1.00 60.12 269 GLN A N 1
ATOM 2174 C CA . GLN A 1 269 ? 4.254 -1.985 37.160 1.00 60.12 269 GLN A CA 1
ATOM 2175 C C . GLN A 1 269 ? 5.253 -0.950 36.587 1.00 60.12 269 GLN A C 1
ATOM 2177 O O . GLN A 1 269 ? 5.440 0.080 37.224 1.00 60.12 269 GLN A O 1
ATOM 2182 N N . GLY A 1 270 ? 5.802 -1.139 35.377 1.00 64.12 270 GLY A N 1
ATOM 2183 C CA . GLY A 1 270 ? 6.608 -0.129 34.662 1.00 64.12 270 GLY A CA 1
ATOM 2184 C C . GLY A 1 270 ? 5.930 0.562 33.463 1.00 64.12 270 GLY A C 1
ATOM 2185 O O . GLY A 1 270 ? 6.299 1.677 33.114 1.00 64.12 270 GLY A O 1
ATOM 2186 N N . GLN A 1 271 ? 4.915 -0.053 32.847 1.00 73.75 271 GLN A N 1
ATOM 2187 C CA . GLN A 1 271 ? 4.255 0.442 31.621 1.00 73.75 271 GLN A CA 1
ATOM 2188 C C . GLN A 1 271 ? 2.822 0.948 31.862 1.00 73.75 271 GLN A C 1
ATOM 2190 O O . GLN A 1 271 ? 2.145 1.396 30.935 1.00 73.75 271 GLN A O 1
ATOM 2195 N N . LEU A 1 272 ? 2.343 0.913 33.111 1.00 79.69 272 LEU A N 1
ATOM 2196 C CA . LEU A 1 272 ? 0.958 1.220 33.473 1.00 79.69 272 LEU A CA 1
ATOM 2197 C C . LEU A 1 272 ? 0.499 2.604 32.998 1.00 79.69 272 LEU A C 1
ATOM 2199 O O . LEU A 1 272 ? -0.660 2.761 32.624 1.00 79.69 272 LEU A O 1
ATOM 2203 N N . HIS A 1 273 ? 1.380 3.608 33.022 1.00 83.69 273 HIS A N 1
ATOM 2204 C CA . HIS A 1 273 ? 1.036 4.951 32.557 1.00 83.69 273 HIS A CA 1
ATOM 2205 C C . HIS A 1 273 ? 0.756 4.973 31.046 1.00 83.69 273 HIS A C 1
ATOM 2207 O O . HIS A 1 273 ? -0.317 5.418 30.636 1.00 83.69 273 HIS A O 1
ATOM 2213 N N . GLY A 1 274 ? 1.671 4.428 30.236 1.00 87.94 274 GLY A N 1
ATOM 2214 C CA . GLY A 1 274 ? 1.492 4.305 28.787 1.00 87.94 274 GLY A CA 1
ATOM 2215 C C . GLY A 1 274 ? 0.268 3.461 28.434 1.00 87.94 274 GLY A C 1
ATOM 2216 O O . GLY A 1 274 ? -0.544 3.860 27.603 1.00 87.94 274 GLY A O 1
ATOM 2217 N N . TRP A 1 275 ? 0.057 2.360 29.157 1.00 87.81 275 TRP A N 1
ATOM 2218 C CA . TRP A 1 275 ? -1.091 1.480 28.952 1.00 87.81 275 TRP A CA 1
ATOM 2219 C C . TRP A 1 275 ? -2.420 2.181 29.264 1.00 87.81 275 TRP A C 1
ATOM 2221 O O . TRP A 1 275 ? -3.378 2.094 28.494 1.00 87.81 275 TRP A O 1
ATOM 2231 N N . LYS A 1 276 ? -2.482 2.948 30.363 1.00 89.31 276 LYS A N 1
ATOM 2232 C CA . LYS A 1 276 ? -3.657 3.766 30.708 1.00 89.31 276 LYS A CA 1
ATOM 2233 C C . LYS A 1 276 ? -3.922 4.844 29.659 1.00 89.31 276 LYS A C 1
ATOM 2235 O O . LYS A 1 276 ? -5.086 5.066 29.322 1.00 89.31 276 LYS A O 1
ATOM 2240 N N . LYS A 1 277 ? -2.870 5.497 29.144 1.00 91.12 277 LYS A N 1
ATOM 2241 C CA . LYS A 1 277 ? -2.977 6.470 28.045 1.00 91.12 277 LYS A CA 1
ATOM 2242 C C . LYS A 1 277 ? -3.576 5.804 26.803 1.00 91.12 277 LYS A C 1
ATOM 2244 O O . LYS A 1 277 ? -4.590 6.281 26.306 1.00 91.12 277 LYS A O 1
ATOM 2249 N N . ALA A 1 278 ? -3.036 4.658 26.393 1.00 92.12 278 ALA A N 1
ATOM 2250 C CA . ALA A 1 278 ? -3.520 3.891 25.249 1.00 92.12 278 ALA A CA 1
ATOM 2251 C C . ALA A 1 278 ? -4.987 3.450 25.410 1.00 92.12 278 ALA A C 1
ATOM 2253 O O . ALA A 1 278 ? -5.787 3.590 24.490 1.00 92.12 278 ALA A O 1
ATOM 2254 N N . CYS A 1 279 ? -5.388 2.992 26.600 1.00 92.38 279 CYS A N 1
ATOM 2255 C CA . CYS A 1 279 ? -6.782 2.626 26.874 1.00 92.38 279 CYS A CA 1
ATOM 2256 C C . CYS A 1 279 ? -7.731 3.835 26.874 1.00 92.38 279 CYS A C 1
ATOM 2258 O O . CYS A 1 279 ? -8.895 3.705 26.499 1.00 92.38 279 CYS A O 1
ATOM 2260 N N . LYS A 1 280 ? -7.272 5.010 27.328 1.00 92.94 280 LYS A N 1
ATOM 2261 C CA . LYS A 1 280 ? -8.050 6.258 27.247 1.00 92.94 280 LYS A CA 1
ATOM 2262 C C . LYS A 1 280 ? -8.253 6.670 25.792 1.00 92.94 280 LYS A C 1
ATOM 2264 O O . LYS A 1 280 ? -9.360 7.038 25.414 1.00 92.94 280 LYS A O 1
ATOM 2269 N N . GLU A 1 281 ? -7.199 6.576 24.996 1.00 94.19 281 GLU A N 1
ATOM 2270 C CA . GLU A 1 281 ? -7.229 6.891 23.575 1.00 94.19 281 GLU A CA 1
ATOM 2271 C C . GLU A 1 281 ? -8.149 5.942 22.790 1.00 94.19 281 GLU A C 1
ATOM 2273 O O . GLU A 1 281 ? -8.993 6.407 22.029 1.00 94.19 281 GLU A O 1
ATOM 2278 N N . MET A 1 282 ? -8.068 4.631 23.048 1.00 94.75 282 MET A N 1
ATOM 2279 C CA . MET A 1 282 ? -8.971 3.623 22.476 1.00 94.75 282 MET A CA 1
ATOM 2280 C C . MET A 1 282 ? -10.441 3.939 22.772 1.00 94.75 282 MET A C 1
ATOM 2282 O O . MET A 1 282 ? -11.267 3.927 21.865 1.00 94.75 282 MET A O 1
ATOM 2286 N N . ARG A 1 283 ? -10.775 4.284 24.024 1.00 94.50 283 ARG A N 1
ATOM 2287 C CA . ARG A 1 283 ? -12.147 4.676 24.393 1.00 94.50 283 ARG A CA 1
ATOM 2288 C C . ARG A 1 283 ? -12.626 5.900 23.623 1.00 94.50 283 ARG A C 1
ATOM 2290 O O . ARG A 1 283 ? -13.721 5.873 23.075 1.00 94.50 283 ARG A O 1
ATOM 2297 N N . ARG A 1 284 ? -11.782 6.927 23.501 1.00 94.75 284 ARG A N 1
ATOM 2298 C CA . ARG A 1 284 ? -12.125 8.117 22.718 1.00 94.75 284 ARG A CA 1
ATOM 2299 C C . ARG A 1 284 ? -12.310 7.800 21.231 1.00 94.75 284 ARG A C 1
ATOM 2301 O O . ARG A 1 284 ? -13.203 8.348 20.597 1.00 94.75 284 ARG A O 1
ATOM 2308 N N . HIS A 1 285 ? -11.484 6.918 20.674 1.00 95.25 285 HIS A N 1
ATOM 2309 C CA . HIS A 1 285 ? -11.647 6.452 19.301 1.00 95.25 285 HIS A CA 1
ATOM 2310 C C . HIS A 1 285 ? -12.968 5.699 19.105 1.00 95.25 285 HIS A C 1
ATOM 2312 O O . HIS A 1 285 ? -13.650 5.955 18.118 1.00 95.25 285 HIS A O 1
ATOM 2318 N N . MET A 1 286 ? -13.351 4.821 20.040 1.00 95.06 286 MET A N 1
ATOM 2319 C CA . MET A 1 286 ? -14.633 4.107 19.986 1.00 95.06 286 MET A CA 1
ATOM 2320 C C . MET A 1 286 ? -15.821 5.068 19.959 1.00 95.06 286 MET A C 1
ATOM 2322 O O . MET A 1 286 ? -16.688 4.885 19.119 1.00 95.06 286 MET A O 1
ATOM 2326 N N . GLU A 1 287 ? -15.821 6.126 20.777 1.00 94.94 287 GLU A N 1
ATOM 2327 C CA . GLU A 1 287 ? -16.875 7.158 20.754 1.00 94.94 287 GLU A CA 1
ATOM 2328 C C . GLU A 1 287 ? -17.012 7.808 19.363 1.00 94.94 287 GLU A C 1
ATOM 2330 O O . GLU A 1 287 ? -18.112 7.944 18.836 1.00 94.94 287 GLU A O 1
ATOM 2335 N N . LEU A 1 288 ? -15.887 8.164 18.731 1.00 94.56 288 LEU A N 1
ATOM 2336 C CA . LEU A 1 288 ? -15.874 8.768 17.390 1.00 94.56 288 LEU A CA 1
ATOM 2337 C C . LEU A 1 288 ? -16.283 7.774 16.292 1.00 94.56 288 LEU A C 1
ATOM 2339 O O . LEU A 1 288 ? -16.885 8.151 15.284 1.00 94.56 288 LEU A O 1
ATOM 2343 N N . VAL A 1 289 ? -15.930 6.499 16.459 1.00 93.94 289 VAL A N 1
ATOM 2344 C CA . VAL A 1 289 ? -16.366 5.421 15.567 1.00 93.94 289 VAL A CA 1
ATOM 2345 C C . VAL A 1 289 ? -17.862 5.182 15.721 1.00 93.94 289 VAL A C 1
ATOM 2347 O O . VAL A 1 289 ? -18.529 5.028 14.703 1.00 93.94 289 VAL A O 1
ATOM 2350 N N . GLU A 1 290 ? -18.396 5.217 16.942 1.00 94.19 290 GLU A N 1
ATOM 2351 C CA . GLU A 1 290 ? -19.829 5.093 17.203 1.00 94.19 290 GLU A CA 1
ATOM 2352 C C . GLU A 1 290 ? -20.623 6.236 16.573 1.00 94.19 290 GLU A C 1
ATOM 2354 O O . GLU A 1 290 ? -21.616 5.999 15.884 1.00 94.19 290 GLU A O 1
ATOM 2359 N N . GLU A 1 291 ? -20.135 7.468 16.725 1.00 93.50 291 GLU A N 1
ATOM 2360 C CA . GLU A 1 291 ? -20.724 8.659 16.112 1.00 93.50 291 GLU A CA 1
ATOM 2361 C C . GLU A 1 291 ? -20.785 8.544 14.578 1.00 93.50 291 GLU A C 1
ATOM 2363 O O . GLU A 1 291 ? -21.816 8.822 13.962 1.00 93.50 291 GLU A O 1
ATOM 2368 N N . LYS A 1 292 ? -19.698 8.085 13.941 1.00 92.31 292 LYS A N 1
ATOM 2369 C CA . LYS A 1 292 ? -19.610 7.988 12.475 1.00 92.31 292 LYS A CA 1
ATOM 2370 C C . LYS A 1 292 ? -20.333 6.761 11.911 1.00 92.31 292 LYS A C 1
ATOM 2372 O O . LYS A 1 292 ? -21.057 6.851 10.912 1.00 92.31 292 LYS A O 1
ATOM 2377 N N . HIS A 1 293 ? -20.141 5.595 12.520 1.00 90.62 293 HIS A N 1
ATOM 2378 C CA . HIS A 1 293 ? -20.518 4.299 11.947 1.00 90.62 293 HIS A CA 1
ATOM 2379 C C . HIS A 1 293 ? -21.757 3.676 12.571 1.00 90.62 293 HIS A C 1
ATOM 2381 O O . HIS A 1 293 ? -22.424 2.917 11.874 1.00 90.62 293 HIS A O 1
ATOM 2387 N N . GLY A 1 294 ? -22.172 4.100 13.761 1.00 91.81 294 GLY A N 1
ATOM 2388 C CA . GLY A 1 294 ? -23.264 3.480 14.509 1.00 91.81 294 GLY A CA 1
ATOM 2389 C C . GLY A 1 294 ? -22.731 2.534 15.579 1.00 91.81 294 GLY A C 1
ATOM 2390 O O . GLY A 1 294 ? -21.599 2.666 16.028 1.00 91.81 294 GLY A O 1
ATOM 2391 N N . LYS A 1 295 ? -23.539 1.572 16.015 1.00 92.94 295 LYS A N 1
ATOM 2392 C CA . LYS A 1 295 ? -23.226 0.758 17.194 1.00 92.94 295 LYS A CA 1
ATOM 2393 C C . LYS A 1 295 ? -21.910 -0.018 17.043 1.00 92.94 295 LYS A C 1
ATOM 2395 O O . LYS A 1 295 ? -21.709 -0.714 16.046 1.00 92.94 295 LYS A O 1
ATOM 2400 N N . VAL A 1 296 ? -21.078 0.010 18.087 1.00 95.38 296 VAL A N 1
ATOM 2401 C CA . VAL A 1 296 ? -19.902 -0.860 18.220 1.00 95.38 296 VAL A CA 1
ATOM 2402 C C . VAL A 1 296 ? -20.252 -2.072 19.085 1.00 95.38 296 VAL A C 1
ATOM 2404 O O . VAL A 1 296 ? -20.702 -1.954 20.223 1.00 95.38 296 VAL A O 1
ATOM 2407 N N . VAL A 1 297 ? -20.067 -3.269 18.532 1.00 96.12 297 VAL A N 1
ATOM 2408 C CA . VAL A 1 297 ? -20.321 -4.546 19.207 1.00 96.12 297 VAL A CA 1
ATOM 2409 C C . VAL A 1 297 ? -18.996 -5.132 19.679 1.00 96.12 297 VAL A C 1
ATOM 2411 O O . VAL A 1 297 ? -18.179 -5.590 18.882 1.00 96.12 297 VAL A O 1
ATOM 2414 N N . LEU A 1 298 ? -18.789 -5.115 20.994 1.00 95.94 298 LEU A N 1
ATOM 2415 C CA . LEU A 1 298 ? -17.605 -5.693 21.623 1.00 95.94 298 LEU A CA 1
ATOM 2416 C C . LEU A 1 298 ? -17.739 -7.207 21.784 1.00 95.94 298 LEU A C 1
ATOM 2418 O O . LEU A 1 298 ? -18.841 -7.735 21.942 1.00 95.94 298 LEU A O 1
ATOM 2422 N N . ALA A 1 299 ? -16.603 -7.897 21.758 1.00 94.81 299 ALA A N 1
ATOM 2423 C CA . ALA A 1 299 ? -16.550 -9.330 21.998 1.00 94.81 299 ALA A CA 1
ATOM 2424 C C . ALA A 1 299 ? -16.544 -9.658 23.499 1.00 94.81 299 ALA A C 1
ATOM 2426 O O . ALA A 1 299 ? -16.207 -8.825 24.345 1.00 94.81 299 ALA A O 1
ATOM 2427 N N . GLU A 1 300 ? -16.861 -10.914 23.814 1.00 93.50 300 GLU A N 1
ATOM 2428 C CA . GLU A 1 300 ? -16.548 -11.503 25.117 1.00 93.50 300 GLU A CA 1
ATOM 2429 C C . GLU A 1 300 ? -15.027 -11.539 25.353 1.00 93.50 300 GLU A C 1
ATOM 2431 O O . GLU A 1 300 ? -14.218 -11.407 24.426 1.00 93.50 300 GLU A O 1
ATOM 2436 N N . GLU A 1 301 ? -14.613 -11.724 26.607 1.00 90.94 301 GLU A N 1
ATOM 2437 C CA . GLU A 1 301 ? -13.193 -11.792 26.942 1.00 90.94 301 GLU A CA 1
ATOM 2438 C C . GLU A 1 301 ? -12.463 -12.900 26.166 1.00 90.94 301 GLU A C 1
ATOM 2440 O O . GLU A 1 301 ? -12.912 -14.043 26.072 1.00 90.94 301 GLU A O 1
ATOM 2445 N N . LYS A 1 302 ? -11.256 -12.576 25.683 1.00 90.25 302 LYS A N 1
ATOM 2446 C CA . LYS A 1 302 ? -10.308 -13.533 25.076 1.00 90.25 302 LYS A CA 1
ATOM 2447 C C . LYS A 1 302 ? -10.813 -14.228 23.806 1.00 90.25 302 LYS A C 1
ATOM 2449 O O . LYS A 1 302 ? -10.319 -15.301 23.446 1.00 90.25 302 LYS A O 1
ATOM 2454 N N . VAL A 1 303 ? -11.727 -13.595 23.073 1.00 95.25 303 VAL A N 1
ATOM 2455 C CA . VAL A 1 303 ? -12.157 -14.072 21.755 1.00 95.25 303 VAL A CA 1
ATOM 2456 C C . VAL A 1 303 ? -11.021 -13.935 20.738 1.00 95.25 303 VAL A C 1
ATOM 2458 O O . VAL A 1 303 ? -10.502 -12.848 20.485 1.00 95.25 303 VAL A O 1
ATOM 2461 N N . ARG A 1 304 ? -10.640 -15.062 20.130 1.00 94.38 304 ARG A N 1
ATOM 2462 C CA . ARG A 1 304 ? -9.626 -15.120 19.068 1.00 94.38 304 ARG A CA 1
ATOM 2463 C C . ARG A 1 304 ? -10.214 -14.777 17.706 1.00 94.38 304 ARG A C 1
ATOM 2465 O O . ARG A 1 304 ? -11.367 -15.092 17.418 1.00 94.38 304 ARG A O 1
ATOM 2472 N N . ILE A 1 305 ? -9.366 -14.242 16.838 1.00 92.62 305 ILE A N 1
ATOM 2473 C CA . ILE A 1 305 ? -9.681 -13.994 15.433 1.00 92.62 305 ILE A CA 1
ATOM 2474 C C . ILE A 1 305 ? -9.585 -15.322 14.671 1.00 92.62 305 ILE A C 1
ATOM 2476 O O . ILE A 1 305 ? -8.562 -16.003 14.726 1.00 92.62 305 ILE A O 1
ATOM 2480 N N . ARG A 1 306 ? -10.674 -15.726 14.012 1.00 90.25 306 ARG A N 1
ATOM 2481 C CA . ARG A 1 306 ? -10.789 -17.005 13.275 1.00 90.25 306 ARG A CA 1
ATOM 2482 C C . ARG A 1 306 ? -11.409 -16.842 11.886 1.00 90.25 306 ARG A C 1
ATOM 2484 O O . ARG A 1 306 ? -11.825 -17.818 11.277 1.00 90.25 306 ARG A O 1
ATOM 2491 N N . CYS A 1 307 ? -11.549 -15.605 11.445 1.00 88.12 307 CYS A N 1
ATOM 2492 C CA . CYS A 1 307 ? -12.239 -15.210 10.230 1.00 88.12 307 CYS A CA 1
ATOM 2493 C C . CYS A 1 307 ? -11.416 -14.133 9.529 1.00 88.12 307 CYS A C 1
ATOM 2495 O O . CYS A 1 307 ? -10.442 -13.624 10.095 1.00 88.12 307 CYS A O 1
ATOM 2497 N N . THR A 1 308 ? -11.813 -13.782 8.313 1.00 88.06 308 THR A N 1
ATOM 2498 C CA . THR A 1 308 ? -11.192 -12.683 7.572 1.00 88.06 308 THR A CA 1
ATOM 2499 C C . THR A 1 308 ? -11.362 -11.355 8.317 1.00 88.06 308 THR A C 1
ATOM 2501 O O . THR A 1 308 ? -12.259 -11.190 9.158 1.00 88.06 308 THR A O 1
ATOM 2504 N N . LEU A 1 309 ? -10.513 -10.373 7.996 1.00 88.56 309 LEU A N 1
ATOM 2505 C CA . LEU A 1 309 ? -10.631 -9.025 8.557 1.00 88.56 309 LEU A CA 1
ATOM 2506 C C . LEU A 1 309 ? -11.998 -8.405 8.245 1.00 88.56 309 LEU A C 1
ATOM 2508 O O . LEU A 1 309 ? -12.605 -7.807 9.128 1.00 88.56 309 LEU A O 1
ATOM 2512 N N . SER A 1 310 ? -12.501 -8.586 7.021 1.00 85.75 310 SER A N 1
ATOM 2513 C CA . SER A 1 310 ? -13.803 -8.062 6.591 1.00 85.75 310 SER A CA 1
ATOM 2514 C C . SER A 1 310 ? -14.950 -8.619 7.441 1.00 85.75 310 SER A C 1
ATOM 2516 O O . SER A 1 310 ? -15.766 -7.860 7.966 1.00 85.75 310 SER A O 1
ATOM 2518 N N . GLU A 1 311 ? -14.970 -9.934 7.678 1.00 88.25 311 GLU A N 1
ATOM 2519 C CA . GLU A 1 311 ? -15.982 -10.574 8.527 1.00 88.25 311 GLU A CA 1
ATOM 2520 C C . GLU A 1 311 ? -15.902 -10.109 9.984 1.00 88.25 311 GLU A C 1
ATOM 2522 O O . GLU A 1 311 ? -16.932 -9.869 10.618 1.00 88.25 311 GLU A O 1
ATOM 2527 N N . ALA A 1 312 ? -14.691 -9.967 10.528 1.00 91.38 312 ALA A N 1
ATOM 2528 C CA . ALA A 1 312 ? -14.495 -9.496 11.894 1.00 91.38 312 ALA A CA 1
ATOM 2529 C C . ALA A 1 312 ? -14.945 -8.033 12.063 1.00 91.38 312 ALA A C 1
ATOM 2531 O O . ALA A 1 312 ? -15.652 -7.716 13.021 1.00 91.38 312 ALA A O 1
ATOM 2532 N N . VAL A 1 313 ? -14.598 -7.161 11.107 1.00 91.25 313 VAL A N 1
ATOM 2533 C CA . VAL A 1 313 ? -15.067 -5.767 11.044 1.00 91.25 313 VAL A CA 1
ATOM 2534 C C . VAL A 1 313 ? -16.593 -5.730 10.967 1.00 91.25 313 VAL A C 1
ATOM 2536 O O . VAL A 1 313 ? -17.218 -5.015 11.743 1.00 91.25 313 VAL A O 1
ATOM 2539 N N . GLN A 1 314 ? -17.213 -6.549 10.114 1.00 90.06 314 GLN A N 1
ATOM 2540 C CA . GLN A 1 314 ? -18.671 -6.593 9.980 1.00 90.06 314 GLN A CA 1
ATOM 2541 C C . GLN A 1 314 ? -19.382 -6.978 11.284 1.00 90.06 314 GLN A C 1
ATOM 2543 O O . GLN A 1 314 ? -20.451 -6.448 11.583 1.00 90.06 314 GLN A O 1
ATOM 2548 N N . ARG A 1 315 ? -18.813 -7.909 12.057 1.00 93.00 315 ARG A N 1
ATOM 2549 C CA . ARG A 1 315 ? -19.381 -8.320 13.351 1.00 93.00 315 ARG A CA 1
ATOM 2550 C C . ARG A 1 315 ? -19.269 -7.218 14.402 1.00 93.00 315 ARG A C 1
ATOM 2552 O O . ARG A 1 315 ? -20.198 -7.054 15.185 1.00 93.00 315 ARG A O 1
ATOM 2559 N N . MET A 1 316 ? -18.159 -6.478 14.412 1.00 95.44 316 MET A N 1
ATOM 2560 C CA . MET A 1 316 ? -17.931 -5.380 15.356 1.00 95.44 316 MET A CA 1
ATOM 2561 C C . MET A 1 316 ? -18.716 -4.112 14.989 1.00 95.44 316 MET A C 1
ATOM 2563 O O . MET A 1 316 ? -19.165 -3.401 15.882 1.00 95.44 316 MET A O 1
ATOM 2567 N N . PHE A 1 317 ? -18.915 -3.840 13.698 1.00 94.25 317 PHE A N 1
ATOM 2568 C CA . PHE A 1 317 ? -19.590 -2.641 13.189 1.00 94.25 317 PHE A CA 1
ATOM 2569 C C . PHE A 1 317 ? -20.760 -3.024 12.262 1.00 94.25 317 PHE A C 1
ATOM 2571 O O . PHE A 1 317 ? -20.688 -2.806 11.049 1.00 94.25 317 PHE A O 1
ATOM 2578 N N . PRO A 1 318 ? -21.851 -3.608 12.791 1.00 91.31 318 PRO A N 1
ATOM 2579 C CA . PRO A 1 318 ? -22.946 -4.129 11.968 1.00 91.31 318 PRO A CA 1
ATOM 2580 C C . PRO A 1 318 ? -23.627 -3.052 11.108 1.00 91.31 318 PRO A C 1
ATOM 2582 O O . PRO A 1 318 ? -23.997 -3.320 9.962 1.00 91.31 318 PRO A O 1
ATOM 2585 N N . ASP A 1 319 ? -23.723 -1.824 11.624 1.00 88.38 319 ASP A N 1
ATOM 2586 C CA . ASP A 1 319 ? -24.412 -0.701 10.976 1.00 88.38 319 ASP A CA 1
ATOM 2587 C C . ASP A 1 319 ? -23.615 -0.086 9.809 1.00 88.38 319 ASP A C 1
ATOM 2589 O O . ASP A 1 319 ? -24.175 0.607 8.955 1.00 88.38 319 ASP A O 1
ATOM 2593 N N . TRP A 1 320 ? -22.308 -0.360 9.727 1.00 81.75 320 TRP A N 1
ATOM 2594 C CA . TRP A 1 320 ? -21.428 0.203 8.700 1.00 81.75 320 TRP A CA 1
ATOM 2595 C C . TRP A 1 320 ? -21.784 -0.297 7.291 1.00 81.75 320 TRP A C 1
ATOM 2597 O O . TRP A 1 320 ? -21.923 0.498 6.360 1.00 81.75 320 TRP A O 1
ATOM 2607 N N . LYS A 1 321 ? -22.016 -1.604 7.120 1.00 66.94 321 LYS A N 1
ATOM 2608 C CA . LYS A 1 321 ? -22.339 -2.183 5.802 1.00 66.94 321 LYS A CA 1
ATOM 2609 C C . LYS A 1 321 ? -23.752 -1.854 5.332 1.00 66.94 321 LYS A C 1
ATOM 2611 O O . LYS A 1 321 ? -23.963 -1.737 4.130 1.00 66.94 321 LYS A O 1
ATOM 2616 N N . LEU A 1 322 ? -24.690 -1.597 6.248 1.00 58.31 322 LEU A N 1
ATOM 2617 C CA . LEU A 1 322 ? -26.017 -1.076 5.895 1.00 58.31 322 LEU A CA 1
ATOM 2618 C C . LEU A 1 322 ? -25.919 0.314 5.242 1.00 58.31 322 LEU A C 1
ATOM 2620 O O . LEU A 1 322 ? -26.639 0.591 4.286 1.00 58.31 322 LEU A O 1
ATOM 2624 N N . LYS A 1 323 ? -24.981 1.164 5.686 1.00 54.19 323 LYS A N 1
ATOM 2625 C CA . LYS A 1 323 ? -24.716 2.472 5.059 1.00 54.19 323 LYS A CA 1
ATOM 2626 C C . LYS A 1 323 ? -24.096 2.337 3.664 1.00 54.19 323 LYS A C 1
ATOM 2628 O O . LYS A 1 323 ? -24.489 3.073 2.765 1.00 54.19 323 LYS A O 1
ATOM 2633 N N . ILE A 1 324 ? -23.186 1.380 3.463 1.00 53.06 324 ILE A N 1
ATOM 2634 C CA . ILE A 1 324 ? -22.560 1.123 2.153 1.00 53.06 324 ILE A CA 1
ATOM 2635 C C . ILE A 1 324 ? -23.567 0.520 1.168 1.00 53.06 324 ILE A C 1
ATOM 2637 O O . ILE A 1 324 ? -23.701 1.023 0.059 1.00 53.06 324 ILE A O 1
ATOM 2641 N N . MET A 1 325 ? -24.330 -0.502 1.565 1.00 46.31 325 MET A N 1
ATOM 2642 C CA . MET A 1 325 ? -25.311 -1.155 0.683 1.00 46.31 325 MET A CA 1
ATOM 2643 C C . MET A 1 325 ? -26.441 -0.211 0.249 1.00 46.31 325 MET A C 1
ATOM 2645 O O . MET A 1 325 ? -26.927 -0.322 -0.872 1.00 46.31 325 MET A O 1
ATOM 2649 N N . ASN A 1 326 ? -26.818 0.754 1.094 1.00 43.78 326 ASN A N 1
ATOM 2650 C CA . ASN A 1 326 ? -27.771 1.804 0.724 1.00 43.78 326 ASN A CA 1
ATOM 2651 C C . ASN A 1 326 ? -27.164 2.874 -0.208 1.00 43.78 326 ASN A C 1
ATOM 2653 O O . ASN A 1 326 ? -27.907 3.537 -0.925 1.00 43.78 326 ASN A O 1
ATOM 2657 N N . ALA A 1 327 ? -25.835 3.042 -0.217 1.00 46.66 327 ALA A N 1
ATOM 2658 C CA . ALA A 1 327 ? -25.116 3.975 -1.093 1.00 46.66 327 ALA A CA 1
ATOM 2659 C C . ALA A 1 327 ? -24.638 3.337 -2.414 1.00 46.66 327 ALA A C 1
ATOM 2661 O O . ALA A 1 327 ? -24.445 4.032 -3.406 1.00 46.66 327 ALA A O 1
ATOM 2662 N N . THR A 1 328 ? -24.463 2.015 -2.439 1.00 43.53 328 THR A N 1
ATOM 2663 C CA . THR A 1 328 ? -23.937 1.240 -3.571 1.00 43.53 328 THR A CA 1
ATOM 2664 C C . THR A 1 328 ? -24.817 0.019 -3.806 1.00 43.53 328 THR A C 1
ATOM 2666 O O . THR A 1 328 ? -24.506 -1.103 -3.414 1.00 43.53 328 THR A O 1
ATOM 2669 N N . ALA A 1 329 ? -25.957 0.235 -4.455 1.00 35.69 329 ALA A N 1
ATOM 2670 C CA . ALA A 1 329 ? -26.748 -0.849 -5.015 1.00 35.69 329 ALA A CA 1
ATOM 2671 C C . ALA A 1 329 ? -26.068 -1.389 -6.287 1.00 35.69 329 ALA A C 1
ATOM 2673 O O . ALA A 1 329 ? -26.540 -1.123 -7.383 1.00 35.69 329 ALA A O 1
ATOM 2674 N N . LEU A 1 330 ? -24.967 -2.133 -6.150 1.00 37.22 330 LEU A N 1
ATOM 2675 C CA . LEU A 1 330 ? -24.383 -2.965 -7.209 1.00 37.22 330 LEU A CA 1
ATOM 2676 C C . LEU A 1 330 ? -23.777 -4.225 -6.570 1.00 37.22 330 LEU A C 1
ATOM 2678 O O . LEU A 1 330 ? -22.936 -4.145 -5.680 1.00 37.22 330 LEU A O 1
ATOM 2682 N N . LYS A 1 331 ? -24.266 -5.394 -6.996 1.00 39.19 331 LYS A N 1
ATOM 2683 C CA . LYS A 1 331 ? -23.757 -6.724 -6.636 1.00 39.19 331 LYS A CA 1
ATOM 2684 C C . LYS A 1 331 ? -23.107 -7.374 -7.863 1.00 39.19 331 LYS A C 1
ATOM 2686 O O . LYS A 1 331 ? -23.588 -7.152 -8.970 1.00 39.19 331 LYS A O 1
ATOM 2691 N N . TYR A 1 332 ? -22.173 -8.288 -7.571 1.00 39.25 332 TYR A N 1
ATOM 2692 C CA . TYR A 1 332 ? -21.539 -9.310 -8.425 1.00 39.25 332 TYR A CA 1
ATOM 2693 C C . TYR A 1 332 ? -20.279 -8.880 -9.202 1.00 39.25 332 TYR A C 1
ATOM 2695 O O . TYR A 1 332 ? -20.353 -8.597 -10.390 1.00 39.25 332 TYR A O 1
ATOM 2703 N N . ALA A 1 333 ? -19.129 -8.913 -8.508 1.00 41.91 333 ALA A N 1
ATOM 2704 C CA . ALA A 1 333 ? -17.767 -9.028 -9.066 1.00 41.91 333 ALA A CA 1
ATOM 2705 C C . ALA A 1 333 ? -16.742 -9.617 -8.049 1.00 41.91 333 ALA A C 1
ATOM 2707 O O . ALA A 1 333 ? -15.543 -9.492 -8.233 1.00 41.91 333 ALA A O 1
ATOM 2708 N N . ASP A 1 334 ? -17.193 -10.246 -6.954 1.00 54.12 334 ASP A N 1
ATOM 2709 C CA . ASP A 1 334 ? -16.420 -10.318 -5.694 1.00 54.12 334 ASP A CA 1
ATOM 2710 C C . ASP A 1 334 ? -15.264 -11.346 -5.675 1.00 54.12 334 ASP A C 1
ATOM 2712 O O . ASP A 1 334 ? -14.326 -11.176 -4.911 1.00 54.12 334 ASP A O 1
ATOM 2716 N N . GLU A 1 335 ? -15.297 -12.411 -6.487 1.00 49.53 335 GLU A N 1
ATOM 2717 C CA . GLU A 1 335 ? -14.294 -13.497 -6.402 1.00 49.53 335 GLU A CA 1
ATOM 2718 C C . GLU A 1 335 ? -13.070 -13.235 -7.299 1.00 49.53 335 GLU A C 1
ATOM 2720 O O . GLU A 1 335 ? -11.951 -13.165 -6.803 1.00 49.53 335 GLU A O 1
ATOM 2725 N N . GLU A 1 336 ? -13.282 -12.948 -8.587 1.00 54.50 336 GLU A N 1
ATOM 2726 C CA . GLU A 1 336 ? -12.217 -12.588 -9.544 1.00 54.50 336 GLU A CA 1
ATOM 2727 C C . GLU A 1 336 ? -11.514 -11.267 -9.174 1.00 54.50 336 GLU A C 1
ATOM 2729 O O . GLU A 1 336 ? -10.327 -11.064 -9.417 1.00 54.50 336 GLU A O 1
ATOM 2734 N N . GLU A 1 337 ? -12.242 -10.328 -8.573 1.00 59.47 337 GLU A N 1
ATOM 2735 C CA . GLU A 1 337 ? -11.683 -9.063 -8.098 1.00 59.47 337 GLU A CA 1
ATOM 2736 C C . GLU A 1 337 ? -10.847 -9.247 -6.818 1.00 59.47 337 GLU A C 1
ATOM 2738 O O . GLU A 1 337 ? -9.833 -8.567 -6.648 1.00 59.47 337 GLU A O 1
ATOM 2743 N N . LEU A 1 338 ? -11.231 -10.191 -5.951 1.00 59.78 338 LEU A N 1
ATOM 2744 C CA . LEU A 1 338 ? -10.473 -10.564 -4.756 1.00 59.78 338 LEU A CA 1
ATOM 2745 C C . LEU A 1 338 ? -9.202 -11.347 -5.109 1.00 59.78 338 LEU A C 1
ATOM 2747 O O . LEU A 1 338 ? -8.158 -11.094 -4.511 1.00 59.78 338 LEU A O 1
ATOM 2751 N N . GLU A 1 339 ? -9.263 -12.258 -6.082 1.00 61.06 339 GLU A N 1
ATOM 2752 C CA . GLU A 1 339 ? -8.086 -12.976 -6.593 1.00 61.06 339 GLU A CA 1
ATOM 2753 C C . GLU A 1 339 ? -7.049 -11.997 -7.155 1.00 61.06 339 GLU A C 1
ATOM 2755 O O . GLU A 1 339 ? -5.896 -12.007 -6.722 1.00 61.06 339 GLU A O 1
ATOM 2760 N N . ARG A 1 340 ? -7.477 -11.053 -8.004 1.00 62.53 340 ARG A N 1
ATOM 2761 C CA . ARG A 1 340 ? -6.600 -9.994 -8.531 1.00 62.53 340 ARG A CA 1
ATOM 2762 C C . ARG A 1 340 ? -5.994 -9.119 -7.428 1.00 62.53 340 ARG A C 1
ATOM 2764 O O . ARG A 1 340 ? -4.824 -8.745 -7.507 1.00 62.53 340 ARG A O 1
ATOM 2771 N N . GLU A 1 341 ? -6.754 -8.789 -6.381 1.00 67.88 341 GLU A N 1
ATOM 2772 C CA . GLU A 1 341 ? -6.239 -8.028 -5.232 1.00 67.88 341 GLU A CA 1
ATOM 2773 C C . GLU A 1 341 ? -5.165 -8.801 -4.456 1.00 67.88 341 GLU A C 1
ATOM 2775 O O . GLU A 1 341 ? -4.135 -8.225 -4.090 1.00 67.88 341 GLU A O 1
ATOM 2780 N N . LEU A 1 342 ? -5.386 -10.094 -4.207 1.00 69.00 342 LEU A N 1
ATOM 2781 C CA . LEU A 1 342 ? -4.410 -10.957 -3.542 1.00 69.00 342 LEU A CA 1
ATOM 2782 C C . LEU A 1 342 ? -3.120 -11.072 -4.363 1.00 69.00 342 LEU A C 1
ATOM 2784 O O . LEU A 1 342 ? -2.034 -10.974 -3.800 1.00 69.00 342 LEU A O 1
ATOM 2788 N N . GLU A 1 343 ? -3.223 -11.162 -5.686 1.00 68.75 343 GLU A N 1
ATOM 2789 C CA . GLU A 1 343 ? -2.064 -11.221 -6.581 1.00 68.75 343 GLU A CA 1
ATOM 2790 C C . GLU A 1 343 ? -1.245 -9.933 -6.596 1.00 68.75 343 GLU A C 1
ATOM 2792 O O . GLU A 1 343 ? -0.017 -9.973 -6.512 1.00 68.75 343 GLU A O 1
ATOM 2797 N N . VAL A 1 344 ? -1.902 -8.771 -6.679 1.00 69.56 344 VAL A N 1
ATOM 2798 C CA . VAL A 1 344 ? -1.195 -7.485 -6.606 1.00 69.56 344 VAL A CA 1
ATOM 2799 C C . VAL A 1 344 ? -0.493 -7.353 -5.258 1.00 69.56 344 VAL A C 1
ATOM 2801 O O . VAL A 1 344 ? 0.659 -6.916 -5.213 1.00 69.56 344 VAL A O 1
ATOM 2804 N N . ARG A 1 345 ? -1.135 -7.781 -4.163 1.00 72.69 345 ARG A N 1
ATOM 2805 C CA . ARG A 1 345 ? -0.485 -7.835 -2.849 1.00 72.69 345 ARG A CA 1
ATOM 2806 C C . ARG A 1 345 ? 0.717 -8.766 -2.843 1.00 72.69 345 ARG A C 1
ATOM 2808 O O . ARG A 1 345 ? 1.743 -8.361 -2.310 1.00 72.69 345 ARG A O 1
ATOM 2815 N N . ASP A 1 346 ? 0.627 -9.951 -3.434 1.00 77.81 346 ASP A N 1
ATOM 2816 C CA . ASP A 1 346 ? 1.746 -10.893 -3.499 1.00 77.81 346 ASP A CA 1
ATOM 2817 C C . ASP A 1 346 ? 2.919 -10.325 -4.308 1.00 77.81 346 ASP A C 1
ATOM 2819 O O . ASP A 1 346 ? 4.059 -10.398 -3.857 1.00 77.81 346 ASP A O 1
ATOM 2823 N N . ILE A 1 347 ? 2.659 -9.669 -5.444 1.00 74.50 347 ILE A N 1
ATOM 2824 C CA . ILE A 1 347 ? 3.694 -8.990 -6.244 1.00 74.50 347 ILE A CA 1
ATOM 2825 C C . ILE A 1 347 ? 4.371 -7.883 -5.432 1.00 74.50 347 ILE A C 1
ATOM 2827 O O . ILE A 1 347 ? 5.596 -7.750 -5.453 1.00 74.50 347 ILE A O 1
ATOM 2831 N N . LEU A 1 348 ? 3.585 -7.073 -4.720 1.00 78.56 348 LEU A N 1
ATOM 2832 C CA . LEU A 1 348 ? 4.121 -6.012 -3.871 1.00 78.56 348 LEU A CA 1
ATOM 2833 C C . LEU A 1 348 ? 4.901 -6.583 -2.683 1.00 78.56 348 LEU A C 1
ATOM 2835 O O . LEU A 1 348 ? 5.947 -6.039 -2.349 1.00 78.56 348 LEU A O 1
ATOM 2839 N N . GLN A 1 349 ? 4.437 -7.683 -2.085 1.00 80.12 349 GLN A N 1
ATOM 2840 C CA . GLN A 1 349 ? 5.124 -8.366 -0.988 1.00 80.12 349 GLN A CA 1
ATOM 2841 C C . GLN A 1 349 ? 6.449 -8.975 -1.442 1.00 80.12 349 GLN A C 1
ATOM 2843 O O . GLN A 1 349 ? 7.446 -8.802 -0.754 1.00 80.12 349 GLN A O 1
ATOM 2848 N N . GLN A 1 350 ? 6.481 -9.624 -2.608 1.00 80.94 350 GLN A N 1
ATOM 2849 C CA . GLN A 1 350 ? 7.714 -10.135 -3.213 1.00 80.94 350 GLN A CA 1
ATOM 2850 C C . GLN A 1 350 ? 8.697 -8.996 -3.498 1.00 80.94 350 GLN A C 1
ATOM 2852 O O . GLN A 1 350 ? 9.873 -9.084 -3.151 1.00 80.94 350 GLN A O 1
ATOM 2857 N N . ALA A 1 351 ? 8.211 -7.890 -4.071 1.00 77.88 351 ALA A N 1
ATOM 2858 C CA . ALA A 1 351 ? 9.027 -6.698 -4.283 1.00 77.88 351 ALA A CA 1
ATOM 2859 C C . ALA A 1 351 ? 9.521 -6.089 -2.956 1.00 77.88 351 ALA A C 1
ATOM 2861 O O . ALA A 1 351 ? 10.624 -5.554 -2.911 1.00 77.88 351 ALA A O 1
ATOM 2862 N N . SER A 1 352 ? 8.741 -6.203 -1.876 1.00 75.00 352 SER A N 1
ATOM 2863 C CA . SER A 1 352 ? 9.100 -5.727 -0.538 1.00 75.00 352 SER A CA 1
ATOM 2864 C C . SER A 1 352 ? 9.838 -6.755 0.333 1.00 75.00 352 SER A C 1
ATOM 2866 O O . SER A 1 352 ? 10.033 -6.487 1.513 1.00 75.00 352 SER A O 1
ATOM 2868 N N . SER A 1 353 ? 10.201 -7.942 -0.162 1.00 66.88 353 SER A N 1
ATOM 2869 C CA . SER A 1 353 ? 10.866 -8.988 0.643 1.00 66.88 353 SER A CA 1
ATOM 2870 C C . SER A 1 353 ? 12.161 -9.521 0.029 1.00 66.88 353 SER A C 1
ATOM 2872 O O . SER A 1 353 ? 12.783 -10.406 0.605 1.00 66.88 353 SER A O 1
ATOM 2874 N N . ALA A 1 354 ? 12.571 -9.012 -1.134 1.00 54.41 354 ALA A N 1
ATOM 2875 C CA . ALA A 1 354 ? 13.660 -9.558 -1.951 1.00 54.41 354 ALA A CA 1
ATOM 2876 C C . ALA A 1 354 ? 15.085 -9.485 -1.342 1.00 54.41 354 ALA A C 1
ATOM 2878 O O . ALA A 1 354 ? 16.041 -9.856 -2.018 1.00 54.41 354 ALA A O 1
ATOM 2879 N N . ASP A 1 355 ? 15.246 -9.065 -0.084 1.00 40.81 355 ASP A N 1
ATOM 2880 C CA . ASP A 1 355 ? 16.559 -8.937 0.565 1.00 40.81 355 ASP A CA 1
ATOM 2881 C C . ASP A 1 355 ? 17.056 -10.230 1.253 1.00 40.81 355 ASP A C 1
ATOM 2883 O O . ASP A 1 355 ? 18.240 -10.319 1.574 1.00 40.81 355 ASP A O 1
ATOM 2887 N N . ASP A 1 356 ? 16.220 -11.266 1.421 1.00 36.59 356 ASP A N 1
ATOM 2888 C CA . ASP A 1 356 ? 16.598 -12.457 2.212 1.00 36.59 356 ASP A CA 1
ATOM 2889 C C . ASP A 1 356 ? 17.193 -13.639 1.409 1.00 36.59 356 ASP A C 1
ATOM 2891 O O . ASP A 1 356 ? 17.802 -14.528 2.003 1.00 36.59 356 ASP A O 1
ATOM 2895 N N . GLU A 1 357 ? 17.101 -13.671 0.072 1.00 34.62 357 GLU A N 1
ATOM 2896 C CA . GLU A 1 357 ? 17.535 -14.843 -0.727 1.00 34.62 357 GLU A CA 1
ATOM 2897 C C . GLU A 1 357 ? 18.893 -14.695 -1.444 1.00 34.62 357 GLU A C 1
ATOM 2899 O O . GLU A 1 357 ? 19.373 -15.644 -2.060 1.00 34.62 357 GLU A O 1
ATOM 2904 N N . SER A 1 358 ? 19.581 -13.553 -1.339 1.00 34.50 358 SER A N 1
ATOM 2905 C CA . SER A 1 358 ? 20.868 -13.352 -2.037 1.00 34.50 358 SER A CA 1
ATOM 2906 C C . SER A 1 358 ? 22.114 -13.870 -1.294 1.00 34.50 358 SER A C 1
ATOM 2908 O O . SER A 1 358 ? 23.227 -13.686 -1.785 1.00 34.50 358 SER A O 1
ATOM 2910 N N . SER A 1 359 ? 21.967 -14.542 -0.141 1.00 31.62 359 SER A N 1
ATOM 2911 C CA . SER A 1 359 ? 23.112 -14.976 0.689 1.00 31.62 359 SER A CA 1
ATOM 2912 C C . SER A 1 359 ? 23.332 -16.489 0.822 1.00 31.62 359 SER A C 1
ATOM 2914 O O . SER A 1 359 ? 24.226 -16.904 1.559 1.00 31.62 359 SER A O 1
ATOM 2916 N N . SER A 1 360 ? 22.599 -17.341 0.101 1.00 34.28 360 SER A N 1
ATOM 2917 C CA . SER A 1 360 ? 22.811 -18.792 0.202 1.00 34.28 360 SER A CA 1
ATOM 2918 C C . SER A 1 360 ? 22.535 -19.542 -1.094 1.00 34.28 360 SER A C 1
ATOM 2920 O O . SER A 1 360 ? 21.468 -20.120 -1.246 1.00 34.28 360 SER A O 1
ATOM 2922 N N . THR A 1 361 ? 23.523 -19.574 -1.982 1.00 35.22 361 THR A N 1
ATOM 2923 C CA . THR A 1 361 ? 23.925 -20.763 -2.755 1.00 35.22 361 THR A CA 1
ATOM 2924 C C . THR A 1 361 ? 25.148 -20.364 -3.570 1.00 35.22 361 THR A C 1
ATOM 2926 O O . THR A 1 361 ? 24.983 -19.689 -4.577 1.00 35.22 361 THR A O 1
ATOM 2929 N N . ASP A 1 362 ? 26.339 -20.720 -3.093 1.00 33.88 362 ASP A N 1
ATOM 2930 C CA . ASP A 1 362 ? 27.533 -21.003 -3.906 1.00 33.88 362 ASP A CA 1
ATOM 2931 C C . ASP A 1 362 ? 28.614 -21.598 -2.978 1.00 33.88 362 ASP A C 1
ATOM 2933 O O . ASP A 1 362 ? 29.624 -20.973 -2.667 1.00 33.88 362 ASP A O 1
ATOM 2937 N N . GLU A 1 363 ? 28.363 -22.818 -2.499 1.00 31.73 363 GLU A N 1
ATOM 2938 C CA . GLU A 1 363 ? 29.401 -23.795 -2.141 1.00 31.73 363 GLU A CA 1
ATOM 2939 C C . GLU A 1 363 ? 28.908 -25.166 -2.627 1.00 31.73 363 GLU A C 1
ATOM 2941 O O . GLU A 1 363 ? 28.089 -25.800 -1.964 1.00 31.73 363 GLU A O 1
ATOM 2946 N N . ASP A 1 364 ? 29.295 -25.527 -3.856 1.00 31.83 364 ASP A N 1
ATOM 2947 C CA . ASP A 1 364 ? 29.819 -26.850 -4.258 1.00 31.83 364 ASP A CA 1
ATOM 2948 C C . ASP A 1 364 ? 30.211 -26.869 -5.749 1.00 31.83 364 ASP A C 1
ATOM 2950 O O . ASP A 1 364 ? 29.349 -26.589 -6.618 1.00 31.83 364 ASP A O 1
#

Organism: Orchesella cincta (NCBI:txid48709)

pLDDT: mean 78.85, std 17.51, range [29.78, 97.81]

Sequence (364 aa):
MTLRTFGDMYCWCCHLEDAMYSCKKCARSYHRRCVFEMPNYPEPLFNPESMDPSSMDSCPECVAADETVLYSMKNVLPPQLNYILHYVIGKLKSDDFMFENYYDIPKPKAHTRSRAVIVKFMDILTLEKNVKHEVYKSLEGFFGDAKWIRHNVAVLSGRKSDEMTNVEKLIHLIASEMLTIDLCHECYVRKQGENSIENLFITACSRPHLLGWAKTDGITYWPVKIMGIDLGKKIAIVHTFGEHKQLELPLRDCLIYSHDSPSSNRRLQGQLHGWKKACKEMRRHMELVEEKHGKVVLAEEKVRIRCTLSEAVQRMFPDWKLKIMNATALKYADEEELERELEVRDILQQASSADDESSSTDED

Foldseek 3Di:
DDDPPDAAQAALQPLDGNFQAAEPVHRHGHDPVSQVPPPPDDDDQDDPPDPRRRYGDHDPLRVCQVQALLPLCNPPDLVLVLLLLLVLLVVCPDPVLPPDDQVPLPDQDPPDCLVVNQPDDAGSVNLNVCSVVSVGPYLSNSLSRLSSSLSSCCNPVNCPHPVNVSSLVVSLSSLVSVVVCSLHVQLSSLVPDPPDNLVSVLAADLQGFFWKFFDDPNAATFTWGFSAADPVVQWTWIQGAQVRDTDIDRLLRIAGADPDGLHDPVPCVPPVVSRVNRVVSVVSSLVNCCVNQNAADGDDPPHGDDDGRVVSSCNGRVRSVVVVCVVDVDDDDPPVSVVSNVVSNVVSVCSNPVPPPPPDDDDD

InterPro domains:
  IPR001487 Bromodomain [PF00439] (100-164)
  IPR036427 Bromodomain-like superfamily [G3DSA:1.20.920.10] (79-193)
  IPR036427 Bromodomain-like superfamily [SSF47370] (73-178)